Protein AF-A0A3N8GPC9-F1 (afdb_monomer)

pLDDT: mean 85.13, std 17.69, range [28.83, 98.5]

Secondary structure (DSSP, 8-state):
----------TTTSSPPHHHHHHHHHHHHHHHHHHHHHHHHHHHHHHHHHHHHHHHHHHHHHHHHHHHHHHHHHHHHHHHHHHHHHHHTTSS---HHHHHHHHHHHHHHHHHHHHHHHHHHHHHHHHHHHHHHHHHHHHHHHHHHHHHHHHHHHHHHHHHHHHHHHHHHHHHHHHHHHHHHHHHHHHT---TTSSS--

Foldseek 3Di:
DDDDPPPPQDVPDSARPPVVVVVLVVLLVVLVVVLVVLVVVLVVLVVVLVVLVVVLVVLVVVLVVLVVVLVVLVVVLVVLVVVLCVQVVDPDDDDPVVSVVSVVVSVVSVVVSVVSVVVSVVSVVVSVVSVVVSVVSVVVSVVSVVVSVVSVVVSVVSVVVVVVSVVVVVVVVVVVVVVVVVVVVVVVDPPPPPPDDD

Solvent-accessible surface area (backbone atoms only — not comparable to full-atom values): 11153 Å² total; per-residue (Å²): 135,85,82,79,80,84,75,81,70,52,94,85,72,84,53,81,46,74,67,56,60,56,49,51,54,51,51,48,51,50,44,52,54,50,42,60,51,48,54,52,48,47,52,53,43,52,52,51,38,49,55,41,50,54,54,40,52,53,45,50,50,53,44,51,55,50,51,57,52,48,49,55,49,52,53,50,49,50,55,46,49,58,51,51,48,49,55,71,72,64,81,57,96,72,59,69,71,57,55,52,52,52,52,51,51,45,51,53,52,49,53,50,50,54,53,50,51,54,51,52,52,53,45,50,54,50,42,52,53,40,52,50,53,42,51,52,40,51,54,50,46,55,55,47,53,54,50,44,49,54,46,51,52,52,44,52,52,53,50,54,48,54,48,49,61,47,51,54,52,51,51,52,52,50,52,53,51,51,51,51,51,52,52,49,55,57,67,70,54,69,84,88,78,83,83,80,91,135

Sequence (198 aa):
MRCVSCTWIDPADGRPSNGARTMQDRSSRAFRIVVGRLERLDATLRETLRARIDLLDDARLRLDEHQHAMARVRDELARQDERIERLVGGGGPVRIDELLGWQEQRSRVAAEHDSMQVTRNALHDEIARIDEEVVEARAAIVRNDARITLCKQRLAALHAQAQRDQDDMLDEETEEGVVARMLSRRRARPDALTRRQG

Nearest PDB structures (foldseek):
  8i4v-assembly1_A  TM=5.774E-01  e=6.828E-02  Saccharomyces cerevisiae S288C
  2b5u-assembly2_C  TM=7.617E-01  e=4.141E-01  Escherichia coli
  4ovu-assembly1_B  TM=5.332E-01  e=1.779E-01  Homo sapiens
  5nnv-assembly2_B  TM=4.112E-01  e=2.639E-01  Bacillus subtilis subsp. subtilis str. 168

Radius of gyration: 42.62 Å; Cα contacts (8 Å, |Δi|>4): 80; chains: 1; bounding box: 97×29×135 Å

Mean predicted aligned error: 11.59 Å

Structure (mmCIF, N/CA/C/O backbone):
data_AF-A0A3N8GPC9-F1
#
_entry.id   AF-A0A3N8GPC9-F1
#
loop_
_atom_site.group_PDB
_atom_site.id
_atom_site.type_symbol
_atom_site.label_atom_id
_atom_site.label_alt_id
_atom_site.label_comp_id
_atom_site.label_asym_id
_atom_site.label_entity_id
_atom_site.label_seq_id
_atom_site.pdbx_PDB_ins_code
_atom_site.Cartn_x
_atom_site.Cartn_y
_atom_site.Cartn_z
_atom_site.occupancy
_atom_site.B_iso_or_equiv
_atom_site.auth_seq_id
_atom_site.auth_comp_id
_atom_site.auth_asym_id
_atom_site.auth_atom_id
_atom_site.pdbx_PDB_model_num
ATOM 1 N N . MET A 1 1 ? 1.094 11.844 -36.250 1.00 33.81 1 MET A N 1
ATOM 2 C CA . MET A 1 1 ? 2.319 12.654 -36.067 1.00 33.81 1 MET A CA 1
ATOM 3 C C . MET A 1 1 ? 3.476 11.916 -36.722 1.00 33.81 1 MET A C 1
ATOM 5 O O . MET A 1 1 ? 3.761 10.796 -36.325 1.00 33.81 1 MET A O 1
ATOM 9 N N . ARG A 1 2 ? 4.042 12.475 -37.798 1.00 32.72 2 ARG A N 1
ATOM 10 C CA . ARG A 1 2 ? 5.135 11.871 -38.574 1.00 32.72 2 ARG A CA 1
ATOM 11 C C . ARG A 1 2 ? 6.468 12.304 -37.956 1.00 32.72 2 ARG A C 1
ATOM 13 O O . ARG A 1 2 ? 6.740 13.499 -37.916 1.00 32.72 2 ARG A O 1
ATOM 20 N N . CYS A 1 3 ? 7.272 11.362 -37.465 1.00 28.83 3 CYS A N 1
ATOM 21 C CA . CYS A 1 3 ? 8.660 11.641 -37.105 1.00 28.83 3 CYS A CA 1
ATOM 22 C C . CYS A 1 3 ? 9.490 11.724 -38.385 1.00 28.83 3 CYS A C 1
ATOM 24 O O . CYS A 1 3 ? 9.613 10.748 -39.120 1.00 28.83 3 CYS A O 1
ATOM 26 N N . VAL A 1 4 ? 10.037 12.910 -38.627 1.00 39.19 4 VAL A N 1
ATOM 27 C CA . VAL A 1 4 ? 11.055 13.181 -39.636 1.00 39.19 4 VAL A CA 1
ATOM 28 C C . VAL A 1 4 ? 12.323 12.437 -39.220 1.00 39.19 4 VAL A C 1
ATOM 30 O O . VAL A 1 4 ? 12.962 12.778 -38.226 1.00 39.19 4 VAL A O 1
ATOM 33 N N . SER A 1 5 ? 12.659 11.378 -39.949 1.00 41.22 5 SER A N 1
ATOM 34 C CA . SER A 1 5 ? 13.970 10.743 -39.899 1.00 41.22 5 SER A CA 1
ATOM 35 C C . SER A 1 5 ? 14.981 11.687 -40.549 1.00 41.22 5 SER A C 1
ATOM 37 O O . SER A 1 5 ? 15.123 11.709 -41.768 1.00 41.22 5 SER A O 1
ATOM 39 N N . CYS A 1 6 ? 15.666 12.498 -39.745 1.00 37.66 6 CYS A N 1
ATOM 40 C CA . CYS A 1 6 ? 16.842 13.234 -40.203 1.00 37.66 6 CYS A CA 1
ATOM 41 C C . CYS A 1 6 ? 18.025 12.262 -40.324 1.00 37.66 6 CYS A C 1
ATOM 43 O O . CYS A 1 6 ? 18.883 12.208 -39.446 1.00 37.66 6 CYS A O 1
ATOM 45 N N . THR A 1 7 ? 18.057 11.465 -41.389 1.00 44.38 7 THR A N 1
ATOM 46 C CA . THR A 1 7 ? 19.276 10.790 -41.845 1.00 44.38 7 THR A CA 1
ATOM 47 C C . THR A 1 7 ? 20.094 11.807 -42.633 1.00 44.38 7 THR A C 1
ATOM 49 O O . THR A 1 7 ? 19.787 12.094 -43.787 1.00 44.38 7 THR A O 1
ATOM 52 N N . TRP A 1 8 ? 21.094 12.408 -41.986 1.00 42.09 8 TRP A N 1
ATOM 53 C CA . TRP A 1 8 ? 22.120 13.195 -42.671 1.00 42.09 8 TRP A CA 1
ATOM 54 C C . TRP A 1 8 ? 23.048 12.225 -43.408 1.00 42.09 8 TRP A C 1
ATOM 56 O O . TRP A 1 8 ? 23.954 11.655 -42.806 1.00 42.09 8 TRP A O 1
ATOM 66 N N . ILE A 1 9 ? 22.767 12.004 -44.691 1.00 44.81 9 ILE A N 1
ATOM 67 C CA . ILE A 1 9 ? 23.654 11.303 -45.623 1.00 44.81 9 ILE A CA 1
ATOM 68 C C . ILE A 1 9 ? 24.468 12.388 -46.330 1.00 44.81 9 ILE A C 1
ATOM 70 O O . ILE A 1 9 ? 23.888 13.307 -46.909 1.00 44.81 9 ILE A O 1
ATOM 74 N N . ASP A 1 10 ? 25.795 12.314 -46.234 1.00 43.16 10 ASP A N 1
ATOM 75 C CA . ASP A 1 10 ? 26.697 13.213 -46.956 1.00 43.16 10 ASP A CA 1
ATOM 76 C C . ASP A 1 10 ? 26.621 12.863 -48.458 1.00 43.16 10 ASP A C 1
ATOM 78 O O . ASP A 1 10 ? 26.883 11.712 -48.818 1.00 43.16 10 ASP A O 1
ATOM 82 N N . PRO A 1 11 ? 26.230 13.789 -49.354 1.00 47.12 11 PRO A N 1
ATOM 83 C CA . PRO A 1 11 ? 25.910 13.463 -50.747 1.00 47.12 11 PRO A CA 1
ATOM 84 C C . PRO A 1 11 ? 27.132 13.157 -51.631 1.00 47.12 11 PRO A C 1
ATOM 86 O O . PRO A 1 11 ? 26.966 12.986 -52.837 1.00 47.12 11 PRO A O 1
ATOM 89 N N . ALA A 1 12 ? 28.344 13.100 -51.069 1.00 49.94 12 ALA A N 1
ATOM 90 C CA . ALA A 1 12 ? 29.572 12.895 -51.833 1.00 49.94 12 ALA A CA 1
ATOM 91 C C . ALA A 1 12 ? 30.035 11.427 -51.909 1.00 49.94 12 ALA A C 1
ATOM 93 O O . ALA A 1 12 ? 30.512 11.031 -52.965 1.00 49.94 12 ALA A O 1
ATOM 94 N N . ASP A 1 13 ? 29.856 10.615 -50.854 1.00 52.16 13 ASP A N 1
ATOM 95 C CA . ASP A 1 13 ? 30.605 9.346 -50.729 1.00 52.16 13 ASP A CA 1
ATOM 96 C C . ASP A 1 13 ? 29.795 8.120 -50.269 1.00 52.16 13 ASP A C 1
ATOM 98 O O . ASP A 1 13 ? 30.370 7.046 -50.122 1.00 52.16 13 ASP A O 1
ATOM 102 N N . GLY A 1 14 ? 28.490 8.229 -49.983 1.00 53.66 14 GLY A N 1
ATOM 103 C CA . GLY A 1 14 ? 27.681 7.095 -49.486 1.00 53.66 14 GLY A CA 1
ATOM 104 C C . GLY A 1 14 ? 28.063 6.580 -48.086 1.00 53.66 14 GLY A C 1
ATOM 105 O O . GLY A 1 14 ? 27.254 5.932 -47.429 1.00 53.66 14 GLY A O 1
ATOM 106 N N . ARG A 1 15 ? 29.246 6.944 -47.575 1.00 52.72 15 ARG A N 1
ATOM 107 C CA . ARG A 1 15 ? 29.727 6.589 -46.240 1.00 52.72 15 ARG A CA 1
ATOM 108 C C . ARG A 1 15 ? 29.017 7.408 -45.157 1.00 52.72 15 ARG A C 1
ATOM 110 O O . ARG A 1 15 ? 28.873 8.628 -45.294 1.00 52.72 15 ARG A O 1
ATOM 117 N N . PRO A 1 16 ? 28.634 6.792 -44.026 1.00 53.41 16 PRO A N 1
ATOM 118 C CA . PRO A 1 16 ? 28.160 7.535 -42.869 1.00 53.41 16 PRO A CA 1
ATOM 119 C C . PRO A 1 16 ? 29.276 8.457 -42.365 1.00 53.41 16 PRO A C 1
ATOM 121 O O . PRO A 1 16 ? 30.381 8.011 -42.048 1.00 53.41 16 PRO A O 1
ATOM 124 N N . SER A 1 17 ? 28.995 9.760 -42.279 1.00 56.12 17 SER A N 1
ATOM 125 C CA . SER A 1 17 ? 29.970 10.733 -41.784 1.00 56.12 17 SER A CA 1
ATOM 126 C C . SER A 1 17 ? 30.413 10.374 -40.357 1.00 56.12 17 SER A C 1
ATOM 128 O O . SER A 1 17 ? 29.621 9.897 -39.538 1.00 56.12 17 SER A O 1
ATOM 130 N N . ASN A 1 18 ? 31.673 10.654 -40.003 1.00 58.88 18 ASN A N 1
ATOM 131 C CA . ASN A 1 18 ? 32.185 10.465 -38.633 1.00 58.88 18 ASN A CA 1
ATOM 132 C C . ASN A 1 18 ? 31.299 11.150 -37.560 1.00 58.88 18 ASN A C 1
ATOM 134 O O . ASN A 1 18 ? 31.268 10.736 -36.396 1.00 58.88 18 ASN A O 1
ATOM 138 N N . GLY A 1 19 ? 30.530 12.176 -37.941 1.00 60.22 19 GLY A N 1
ATOM 139 C CA . GLY A 1 19 ? 29.533 12.824 -37.088 1.00 60.22 19 GLY A CA 1
ATOM 140 C C . GLY A 1 19 ? 28.346 11.926 -36.708 1.00 60.22 19 GLY A C 1
ATOM 141 O O . GLY A 1 19 ? 27.881 11.987 -35.570 1.00 60.22 19 GLY A O 1
ATOM 142 N N . ALA A 1 20 ? 27.882 11.054 -37.608 1.00 59.59 20 ALA A N 1
ATOM 143 C CA . ALA A 1 20 ? 26.754 10.156 -37.356 1.00 59.59 20 ALA A CA 1
ATOM 144 C C . ALA A 1 20 ? 27.109 9.061 -36.332 1.00 59.59 20 ALA A C 1
ATOM 146 O O . ALA A 1 20 ? 26.388 8.877 -35.348 1.00 59.59 20 ALA A O 1
ATOM 147 N N . ARG A 1 21 ? 28.282 8.426 -36.484 1.00 64.69 21 ARG A N 1
ATOM 148 C CA . ARG A 1 21 ? 28.792 7.408 -35.543 1.00 64.69 21 ARG A CA 1
ATOM 149 C C . ARG A 1 21 ? 29.019 7.977 -34.139 1.00 64.69 21 ARG A C 1
ATOM 151 O O . ARG A 1 21 ? 28.553 7.420 -33.146 1.00 64.69 21 ARG A O 1
ATOM 158 N N . THR A 1 22 ? 29.639 9.154 -34.042 1.00 67.12 22 THR A N 1
ATOM 159 C CA . THR A 1 22 ? 29.869 9.814 -32.743 1.00 67.12 22 THR A CA 1
ATOM 160 C C . THR A 1 22 ? 28.573 10.263 -32.057 1.00 67.12 22 THR A C 1
ATOM 162 O O . THR A 1 22 ? 28.492 10.266 -30.825 1.00 67.12 22 THR A O 1
ATOM 165 N N . MET A 1 23 ? 27.532 10.616 -32.818 1.00 67.19 23 MET A N 1
ATOM 166 C CA . MET A 1 23 ? 26.212 10.954 -32.277 1.00 67.19 23 MET A CA 1
ATOM 167 C C . MET A 1 23 ? 25.462 9.712 -31.765 1.00 67.19 23 MET A C 1
ATOM 169 O O . MET A 1 23 ? 24.851 9.759 -30.690 1.00 67.19 23 MET A O 1
ATOM 173 N N . GLN A 1 24 ? 25.552 8.588 -32.478 1.00 73.81 24 GLN A N 1
ATOM 174 C CA . GLN A 1 24 ? 24.949 7.313 -32.083 1.00 73.81 24 GLN A CA 1
ATOM 175 C C . GLN A 1 24 ? 25.558 6.767 -30.785 1.00 73.81 24 GLN A C 1
ATOM 177 O O . GLN A 1 24 ? 24.811 6.386 -29.877 1.00 73.81 24 GLN A O 1
ATOM 182 N N . ASP A 1 25 ? 26.879 6.858 -30.621 1.00 78.50 25 ASP A N 1
ATOM 183 C CA . ASP A 1 25 ? 27.570 6.488 -29.379 1.00 78.50 25 ASP A CA 1
ATOM 184 C C . ASP A 1 25 ? 27.147 7.352 -28.186 1.00 78.50 25 ASP A C 1
ATOM 186 O O . ASP A 1 25 ? 26.884 6.845 -27.087 1.00 78.50 25 ASP A O 1
ATOM 190 N N . ARG A 1 26 ? 27.007 8.668 -28.398 1.00 83.00 26 ARG A N 1
ATOM 191 C CA . ARG A 1 26 ? 26.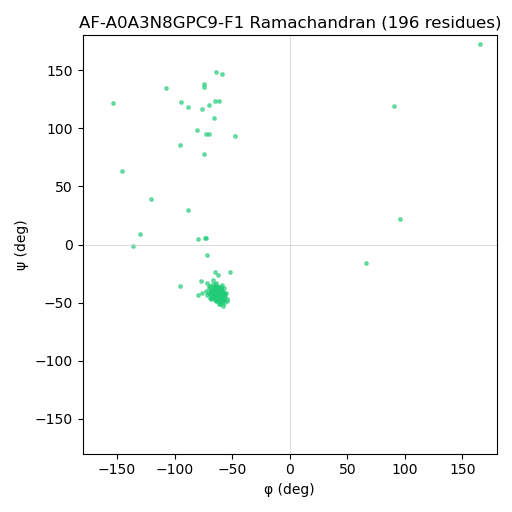521 9.598 -27.366 1.00 83.00 26 ARG A CA 1
ATOM 192 C C . ARG A 1 26 ? 25.088 9.276 -26.952 1.00 83.00 26 ARG A C 1
ATOM 194 O O . ARG A 1 26 ? 24.801 9.230 -25.755 1.00 83.00 26 ARG A O 1
ATOM 201 N N . SER A 1 27 ? 24.205 9.014 -27.915 1.00 82.38 27 SER A N 1
ATOM 202 C CA . SER A 1 27 ? 22.804 8.675 -27.638 1.00 82.38 27 SER A CA 1
ATOM 203 C C . SER A 1 27 ? 22.669 7.335 -26.902 1.00 82.38 27 SER A C 1
ATOM 205 O O . SER A 1 27 ? 21.972 7.259 -25.889 1.00 82.38 27 SER A O 1
ATOM 207 N N . SER A 1 28 ? 23.418 6.309 -27.311 1.00 86.75 28 SER A N 1
ATOM 208 C CA . SER A 1 28 ? 23.430 4.991 -26.663 1.00 86.75 28 SER A CA 1
ATOM 209 C C . SER A 1 28 ? 23.960 5.063 -25.229 1.00 86.75 28 SER A C 1
ATOM 211 O O . SER A 1 28 ? 23.408 4.434 -24.322 1.00 86.75 28 SER A O 1
ATOM 213 N N . ARG A 1 29 ? 25.001 5.871 -24.984 1.00 90.38 29 ARG A N 1
ATOM 214 C CA . ARG A 1 29 ? 25.514 6.135 -23.630 1.00 90.38 29 ARG A CA 1
ATOM 215 C C . ARG A 1 29 ? 24.484 6.866 -22.766 1.00 90.38 29 ARG A C 1
ATOM 217 O O . ARG A 1 29 ? 24.301 6.493 -21.608 1.00 90.38 29 ARG A O 1
ATOM 224 N N . ALA A 1 30 ? 23.795 7.865 -23.315 1.00 91.50 30 ALA A N 1
ATOM 225 C CA . ALA A 1 30 ? 22.747 8.590 -22.601 1.00 91.50 30 ALA A CA 1
ATOM 226 C C . ALA A 1 30 ? 21.586 7.663 -22.201 1.00 91.50 30 ALA A C 1
ATOM 228 O O . ALA A 1 30 ? 21.185 7.660 -21.036 1.00 91.50 30 ALA A O 1
ATOM 229 N N . PHE A 1 31 ? 21.104 6.812 -23.115 1.00 91.75 31 PHE A N 1
ATOM 230 C CA . PHE A 1 31 ? 20.058 5.835 -22.797 1.00 91.75 31 PHE A CA 1
ATOM 231 C C . PHE A 1 31 ? 20.503 4.826 -21.734 1.00 91.75 31 PHE A C 1
ATOM 233 O O . PHE A 1 31 ? 19.721 4.544 -20.830 1.00 91.75 31 PHE A O 1
ATOM 240 N N . ARG A 1 32 ? 21.757 4.347 -21.759 1.00 93.38 32 ARG A N 1
ATOM 241 C CA . ARG A 1 32 ? 22.297 3.481 -20.690 1.00 93.38 32 ARG A CA 1
ATOM 242 C C . ARG A 1 32 ? 22.242 4.152 -19.316 1.00 93.38 32 ARG A C 1
ATOM 244 O O . ARG A 1 32 ? 21.808 3.530 -18.350 1.00 93.38 32 ARG A O 1
ATOM 251 N N . ILE A 1 33 ? 22.632 5.425 -19.230 1.00 95.44 33 ILE A N 1
ATOM 252 C CA . ILE A 1 33 ? 22.575 6.194 -17.976 1.00 95.44 33 ILE A CA 1
ATOM 253 C C . ILE A 1 33 ? 21.127 6.341 -17.492 1.00 95.44 33 ILE A C 1
ATOM 255 O O . ILE A 1 33 ? 20.854 6.166 -16.303 1.00 95.44 33 ILE A O 1
ATOM 259 N N . VAL A 1 34 ? 20.195 6.643 -18.400 1.00 96.25 34 VAL A N 1
ATOM 260 C CA . VAL A 1 34 ? 18.769 6.777 -18.067 1.00 96.25 34 VAL A CA 1
ATOM 261 C C . VAL A 1 34 ? 18.195 5.451 -17.576 1.00 96.25 34 VAL A C 1
ATOM 263 O O . VAL A 1 34 ? 17.547 5.445 -16.533 1.00 96.25 34 VAL A O 1
ATOM 266 N N . VAL A 1 35 ? 18.473 4.336 -18.259 1.00 95.81 35 VAL A N 1
ATOM 267 C CA . VAL A 1 35 ? 18.045 2.994 -17.828 1.00 95.81 35 VAL A CA 1
ATOM 268 C C . VAL A 1 35 ? 18.570 2.693 -16.427 1.00 95.81 35 VAL A C 1
ATOM 270 O O . VAL A 1 35 ? 17.771 2.407 -15.543 1.00 95.81 35 VAL A O 1
ATOM 273 N N . GLY A 1 36 ? 19.867 2.888 -16.171 1.00 95.81 36 GLY A N 1
ATOM 274 C CA . GLY A 1 36 ? 20.437 2.649 -14.841 1.00 95.81 36 GLY A CA 1
ATOM 275 C C . GLY A 1 36 ? 19.895 3.585 -13.748 1.00 95.81 36 GLY A C 1
ATOM 276 O O . GLY A 1 36 ? 19.936 3.261 -12.561 1.00 95.81 36 GLY A O 1
ATOM 277 N N . ARG A 1 37 ? 19.380 4.770 -14.099 1.00 97.06 37 ARG A N 1
ATOM 278 C CA . ARG A 1 37 ? 18.649 5.630 -13.151 1.00 97.06 37 ARG A CA 1
ATOM 279 C C . ARG A 1 37 ? 17.233 5.111 -12.898 1.00 97.06 37 ARG A C 1
ATOM 281 O O . ARG A 1 37 ? 16.790 5.146 -11.755 1.00 97.06 37 ARG A O 1
ATOM 288 N N . LEU A 1 38 ? 16.536 4.662 -13.939 1.00 97.00 38 LEU A N 1
ATOM 289 C CA . LEU A 1 38 ? 15.186 4.116 -13.823 1.00 97.00 38 LEU A CA 1
ATOM 290 C C . LEU A 1 38 ? 15.168 2.809 -13.029 1.00 97.00 38 LEU A C 1
ATOM 292 O O . LEU A 1 38 ? 14.311 2.668 -12.173 1.00 97.00 38 LEU A O 1
ATOM 296 N N . GLU A 1 39 ? 16.144 1.923 -13.231 1.00 96.81 39 GLU A N 1
ATOM 297 C CA . GLU A 1 39 ? 16.274 0.663 -12.484 1.00 96.81 39 GLU A CA 1
ATOM 298 C C . GLU A 1 39 ? 16.540 0.902 -10.990 1.00 96.81 39 GLU A C 1
ATOM 300 O O . GLU A 1 39 ? 15.950 0.244 -10.138 1.00 96.81 39 GLU A O 1
ATOM 305 N N . ARG A 1 40 ? 17.363 1.903 -10.644 1.00 97.25 40 ARG A N 1
ATOM 306 C CA . ARG A 1 40 ? 17.532 2.321 -9.241 1.00 97.25 40 ARG A CA 1
ATOM 307 C C . ARG A 1 40 ? 16.239 2.871 -8.648 1.00 97.25 40 ARG A C 1
ATOM 309 O O . ARG A 1 40 ? 15.910 2.559 -7.511 1.00 97.25 40 ARG A O 1
ATOM 316 N N . LEU A 1 41 ? 15.512 3.678 -9.419 1.00 97.50 41 LEU A N 1
ATOM 317 C CA . LEU A 1 41 ? 14.214 4.192 -8.996 1.00 97.50 41 LEU A CA 1
ATOM 318 C C . LEU A 1 41 ? 13.189 3.060 -8.821 1.00 97.50 41 LEU A C 1
ATOM 320 O O . LEU A 1 41 ? 12.436 3.101 -7.859 1.00 97.50 41 LEU A O 1
ATOM 324 N N . ASP A 1 42 ? 13.167 2.057 -9.701 1.00 97.19 42 ASP A N 1
ATOM 325 C CA . ASP A 1 42 ? 12.307 0.873 -9.565 1.00 97.19 42 ASP A CA 1
ATOM 326 C C . ASP A 1 42 ? 12.603 0.109 -8.267 1.00 97.19 42 ASP A C 1
ATOM 328 O O . ASP A 1 42 ? 11.678 -0.194 -7.515 1.00 97.19 42 ASP A O 1
ATOM 332 N N . ALA A 1 43 ? 13.882 -0.102 -7.934 1.00 97.19 43 ALA A N 1
ATOM 333 C CA . ALA A 1 43 ? 14.265 -0.715 -6.664 1.00 97.19 43 ALA A CA 1
ATOM 334 C C . ALA A 1 43 ? 13.708 0.067 -5.459 1.00 97.19 43 ALA A C 1
ATOM 336 O O . ALA A 1 43 ? 13.058 -0.523 -4.596 1.00 97.19 43 ALA A O 1
ATOM 337 N N . THR A 1 44 ? 13.873 1.395 -5.443 1.00 97.88 44 THR A N 1
ATOM 338 C CA . THR A 1 44 ? 13.323 2.259 -4.384 1.00 97.88 44 THR A CA 1
ATOM 339 C C . THR A 1 44 ? 11.792 2.236 -4.343 1.00 97.88 44 THR A C 1
ATOM 341 O O . THR A 1 44 ? 11.205 2.207 -3.262 1.00 97.88 44 THR A O 1
ATOM 344 N N . LEU A 1 45 ? 11.114 2.230 -5.495 1.00 97.31 45 LEU A N 1
ATOM 345 C CA . LEU A 1 45 ? 9.650 2.160 -5.558 1.00 97.31 45 LEU A CA 1
ATOM 346 C C . LEU A 1 45 ? 9.126 0.830 -5.010 1.00 97.31 45 LEU A C 1
ATOM 348 O O . LEU A 1 45 ? 8.140 0.818 -4.276 1.00 97.31 45 LEU A O 1
ATOM 352 N N . ARG A 1 46 ? 9.788 -0.285 -5.331 1.00 98.12 46 ARG A N 1
ATOM 353 C CA . ARG A 1 46 ? 9.419 -1.617 -4.833 1.00 98.12 46 ARG A CA 1
ATOM 354 C C . ARG A 1 46 ? 9.699 -1.774 -3.344 1.00 98.12 46 ARG A C 1
ATOM 356 O O . ARG A 1 46 ? 8.898 -2.393 -2.653 1.00 98.12 46 ARG A O 1
ATOM 363 N N . GLU A 1 47 ? 10.794 -1.208 -2.849 1.00 98.06 47 GLU A N 1
ATOM 364 C CA . GLU A 1 47 ? 11.074 -1.124 -1.412 1.00 98.06 47 GLU A CA 1
ATOM 365 C C . GLU A 1 47 ? 9.994 -0.312 -0.689 1.00 98.06 47 GLU A C 1
ATOM 367 O O . GLU A 1 47 ? 9.410 -0.790 0.279 1.00 98.06 47 GLU A O 1
ATOM 372 N N . THR A 1 48 ? 9.646 0.859 -1.228 1.00 97.06 48 THR A N 1
ATOM 373 C CA . THR A 1 48 ? 8.567 1.697 -0.687 1.00 97.06 48 THR A CA 1
ATOM 374 C C . THR A 1 48 ? 7.234 0.949 -0.687 1.00 97.06 48 THR A C 1
ATOM 376 O O . THR A 1 48 ? 6.521 0.977 0.309 1.00 97.06 48 THR A O 1
ATOM 379 N N . LEU A 1 49 ? 6.898 0.243 -1.772 1.00 98.25 49 LEU A N 1
ATOM 380 C CA . LEU A 1 49 ? 5.675 -0.556 -1.855 1.00 98.25 49 LEU A CA 1
ATOM 381 C C . LEU A 1 49 ? 5.635 -1.652 -0.784 1.00 98.25 49 LEU A C 1
ATOM 383 O O . LEU A 1 49 ? 4.591 -1.839 -0.171 1.00 98.25 49 LEU A O 1
ATOM 387 N N . ARG A 1 50 ? 6.747 -2.362 -0.551 1.00 98.38 50 ARG A N 1
ATOM 388 C CA . ARG A 1 50 ? 6.827 -3.379 0.511 1.00 98.38 50 ARG A CA 1
ATOM 389 C C . ARG A 1 50 ? 6.574 -2.759 1.878 1.00 98.38 50 ARG A C 1
ATOM 391 O O . ARG A 1 50 ? 5.662 -3.200 2.556 1.00 98.38 50 ARG A O 1
ATOM 398 N N . ALA A 1 51 ? 7.266 -1.667 2.201 1.00 97.69 51 ALA A N 1
ATOM 399 C CA . ALA A 1 51 ? 7.060 -0.964 3.464 1.00 97.69 51 ALA A CA 1
ATOM 400 C C . ALA A 1 51 ? 5.602 -0.503 3.655 1.00 97.69 51 ALA A C 1
ATOM 402 O O . ALA A 1 51 ? 5.076 -0.566 4.760 1.00 97.69 51 ALA A O 1
ATOM 403 N N . ARG A 1 52 ? 4.919 -0.062 2.588 1.00 97.69 52 ARG A N 1
ATOM 404 C CA . ARG A 1 52 ? 3.494 0.310 2.657 1.00 97.69 52 ARG A CA 1
ATOM 405 C C . ARG A 1 52 ? 2.571 -0.892 2.850 1.00 97.69 52 ARG A C 1
ATOM 407 O O . ARG A 1 52 ? 1.578 -0.759 3.552 1.00 97.69 52 ARG A O 1
ATOM 414 N N . ILE A 1 53 ? 2.890 -2.039 2.252 1.0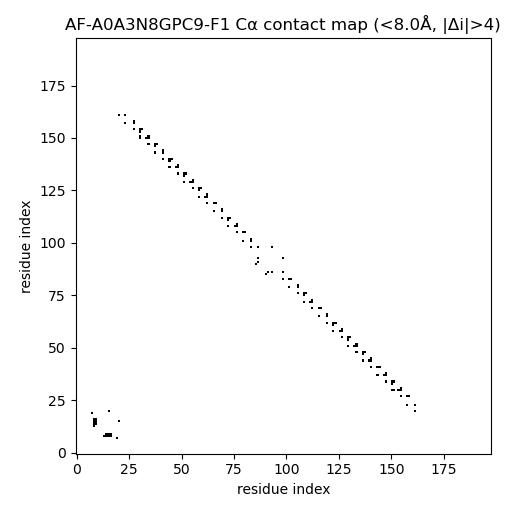0 98.25 53 ILE A N 1
ATOM 415 C CA . ILE A 1 53 ? 2.151 -3.291 2.477 1.00 98.25 53 ILE A CA 1
ATOM 416 C C . ILE A 1 53 ? 2.332 -3.759 3.924 1.00 98.25 53 ILE A C 1
ATOM 418 O O . ILE A 1 53 ? 1.341 -4.075 4.568 1.00 98.25 53 ILE A O 1
ATOM 422 N N . ASP A 1 54 ? 3.552 -3.714 4.456 1.00 98.25 54 ASP A N 1
ATOM 423 C CA . ASP A 1 54 ? 3.815 -4.091 5.849 1.00 98.25 54 ASP A CA 1
ATOM 424 C C . ASP A 1 54 ? 3.021 -3.187 6.815 1.00 98.25 54 ASP A C 1
ATOM 426 O O . ASP A 1 54 ? 2.317 -3.673 7.695 1.00 98.25 54 ASP A O 1
ATOM 430 N N . LEU A 1 55 ? 3.025 -1.866 6.582 1.00 97.88 55 LEU A N 1
ATOM 431 C CA . LEU A 1 55 ? 2.223 -0.911 7.363 1.00 97.88 55 LEU A CA 1
ATOM 432 C C . LEU A 1 55 ? 0.712 -1.167 7.268 1.00 97.88 55 LEU A C 1
ATOM 434 O O . LEU A 1 55 ? -0.016 -0.956 8.240 1.00 97.88 55 LEU A O 1
ATOM 438 N N . LEU A 1 56 ? 0.230 -1.580 6.095 1.00 98.06 56 LEU A N 1
ATOM 439 C CA . LEU A 1 56 ? -1.170 -1.922 5.872 1.00 98.06 56 LEU A CA 1
ATOM 440 C C . LEU A 1 56 ? -1.566 -3.172 6.660 1.00 98.06 56 LEU A C 1
ATOM 442 O O . LEU A 1 56 ? -2.630 -3.193 7.281 1.00 98.06 56 LEU A O 1
ATOM 446 N N . ASP A 1 57 ? -0.718 -4.196 6.644 1.00 98.25 57 ASP A N 1
ATOM 447 C CA . ASP A 1 57 ? -0.946 -5.438 7.376 1.00 98.25 57 ASP A CA 1
ATOM 448 C C . ASP A 1 57 ? -0.904 -5.192 8.894 1.00 98.25 57 ASP A C 1
ATOM 450 O O . ASP A 1 57 ? -1.809 -5.632 9.606 1.00 98.25 57 ASP A O 1
ATOM 454 N N . ASP A 1 58 ? 0.033 -4.371 9.379 1.00 98.31 58 ASP A N 1
ATOM 455 C CA . ASP A 1 58 ? 0.084 -3.927 10.778 1.00 98.31 58 ASP A CA 1
ATOM 456 C C . ASP A 1 58 ? -1.171 -3.133 11.185 1.00 98.31 58 ASP A C 1
ATOM 458 O O . ASP A 1 58 ? -1.710 -3.303 12.282 1.00 98.31 58 ASP A O 1
ATOM 462 N N . ALA A 1 59 ? -1.669 -2.241 10.322 1.00 97.69 59 ALA A N 1
ATOM 463 C CA . ALA A 1 59 ? -2.899 -1.488 10.582 1.00 97.69 59 ALA A CA 1
ATOM 464 C C . ALA A 1 59 ? -4.135 -2.401 10.627 1.00 97.69 59 ALA A C 1
ATOM 466 O O . ALA A 1 59 ? -5.005 -2.222 11.483 1.00 97.69 59 ALA A O 1
ATOM 467 N N . ARG A 1 60 ? -4.198 -3.410 9.752 1.00 98.06 60 ARG A N 1
ATOM 468 C CA . ARG A 1 60 ? -5.267 -4.420 9.747 1.00 98.06 60 ARG A CA 1
ATOM 469 C C . ARG A 1 60 ? -5.233 -5.291 10.996 1.00 98.06 60 ARG A C 1
ATOM 471 O O . ARG A 1 60 ? -6.293 -5.537 11.565 1.00 98.06 60 ARG A O 1
ATOM 478 N N . LEU A 1 61 ? -4.046 -5.690 11.453 1.00 98.38 61 LEU A N 1
ATOM 479 C CA . LEU A 1 61 ? -3.887 -6.426 12.707 1.00 98.38 61 LEU A CA 1
ATOM 480 C C . LEU A 1 61 ? -4.384 -5.597 13.900 1.00 98.38 61 LEU A C 1
ATOM 482 O O . LEU A 1 61 ? -5.201 -6.079 14.679 1.00 98.38 61 LEU A O 1
ATOM 486 N N . ARG A 1 62 ? -3.982 -4.320 13.990 1.00 98.00 62 ARG A N 1
ATOM 487 C CA . ARG A 1 62 ? -4.476 -3.396 15.029 1.00 98.00 62 ARG A CA 1
ATOM 488 C C . ARG A 1 62 ? -5.998 -3.247 14.999 1.00 98.00 62 ARG A C 1
ATOM 490 O O . ARG A 1 62 ? -6.629 -3.198 16.053 1.00 98.00 62 ARG A O 1
ATOM 497 N N . LEU A 1 63 ? -6.600 -3.165 13.809 1.00 98.25 63 LEU A N 1
ATOM 498 C CA . LEU A 1 63 ? -8.055 -3.104 13.666 1.00 98.25 63 LEU A CA 1
ATOM 499 C C . LEU A 1 63 ? -8.727 -4.385 14.171 1.00 98.25 63 LEU A C 1
ATOM 501 O O . LEU A 1 63 ? -9.724 -4.289 14.885 1.00 98.25 63 LEU A O 1
ATOM 505 N N . ASP A 1 64 ? -8.193 -5.553 13.825 1.00 98.12 64 ASP A N 1
ATOM 506 C CA . ASP A 1 64 ? -8.732 -6.842 14.261 1.00 98.12 64 ASP A CA 1
ATOM 507 C C . ASP A 1 64 ? -8.648 -7.000 15.788 1.00 98.12 64 ASP A C 1
ATOM 509 O O . ASP A 1 64 ? -9.653 -7.277 16.447 1.00 98.12 64 ASP A O 1
ATOM 513 N N . GLU A 1 65 ? -7.491 -6.714 16.387 1.00 98.00 65 GLU A N 1
ATOM 514 C CA . GLU A 1 65 ? -7.306 -6.715 17.844 1.00 98.00 65 GLU A CA 1
ATOM 515 C C . GLU A 1 65 ? -8.284 -5.760 18.545 1.00 98.00 65 GLU A C 1
ATOM 517 O O . GLU A 1 65 ? -8.908 -6.111 19.554 1.00 98.00 65 GLU A O 1
ATOM 522 N N . HIS A 1 66 ? -8.468 -4.561 17.985 1.00 97.88 66 HIS A N 1
ATOM 523 C CA . HIS A 1 66 ? -9.399 -3.570 18.517 1.00 97.88 66 HIS A CA 1
ATOM 524 C C . HIS A 1 66 ? -10.855 -4.034 18.409 1.00 97.88 66 HIS A C 1
ATOM 526 O O . HIS A 1 66 ? -11.627 -3.857 19.351 1.00 97.88 66 HIS A O 1
ATOM 532 N N . GLN A 1 67 ? -11.240 -4.686 17.310 1.00 97.44 67 GLN A N 1
ATOM 533 C CA . GLN A 1 67 ? -12.575 -5.270 17.144 1.00 97.44 67 GLN A CA 1
ATOM 534 C C . GLN A 1 67 ? -12.841 -6.391 18.157 1.00 97.44 67 GLN A C 1
ATOM 536 O O . GLN A 1 67 ? -13.917 -6.423 18.761 1.00 97.44 67 GLN A O 1
ATOM 541 N N . HIS A 1 68 ? -11.860 -7.258 18.417 1.00 97.31 68 HIS A N 1
ATOM 542 C CA . HIS A 1 68 ? -11.955 -8.277 19.466 1.00 97.31 68 HIS A CA 1
ATOM 543 C C . HIS A 1 68 ? -12.093 -7.649 20.860 1.00 97.31 68 HIS A C 1
ATOM 545 O O . HIS A 1 68 ? -12.887 -8.111 21.684 1.00 97.31 68 HIS A O 1
ATOM 551 N N . ALA A 1 69 ? -11.358 -6.570 21.140 1.00 96.81 69 ALA A N 1
ATOM 552 C CA . ALA A 1 69 ? -11.505 -5.832 22.388 1.00 96.81 69 ALA A CA 1
ATOM 553 C C . ALA A 1 69 ? -12.903 -5.198 22.515 1.00 96.81 69 ALA A C 1
ATOM 555 O O . ALA A 1 69 ? -13.539 -5.354 23.559 1.00 96.81 69 ALA A O 1
ATOM 556 N N . MET A 1 70 ? -13.412 -4.570 21.450 1.00 97.06 70 MET A N 1
ATOM 557 C CA . MET A 1 70 ? -14.761 -3.993 21.411 1.0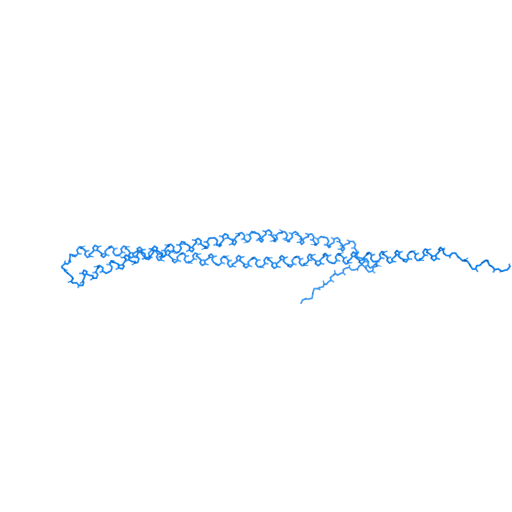0 97.06 70 MET A CA 1
ATOM 558 C C . MET A 1 70 ? -15.851 -5.041 21.643 1.00 97.06 70 MET A C 1
ATOM 560 O O . MET A 1 70 ? -16.822 -4.759 22.344 1.00 97.06 70 MET A O 1
ATOM 564 N N . ALA A 1 71 ? -15.697 -6.252 21.098 1.00 96.88 71 ALA A N 1
ATOM 565 C CA . ALA A 1 71 ? -16.645 -7.342 21.317 1.00 96.88 71 ALA A CA 1
ATOM 566 C C . ALA A 1 71 ? -16.785 -7.679 22.811 1.00 96.88 71 ALA A C 1
ATOM 568 O O . ALA A 1 71 ? -17.901 -7.797 23.307 1.00 96.88 71 ALA A O 1
ATOM 569 N N . ARG A 1 72 ? -15.676 -7.708 23.564 1.00 96.75 72 ARG A N 1
ATOM 570 C CA . ARG A 1 72 ? -15.709 -7.951 25.020 1.00 96.75 72 ARG A CA 1
ATOM 571 C C . ARG A 1 72 ? -16.456 -6.860 25.789 1.00 96.75 72 ARG A C 1
ATOM 573 O O . ARG A 1 72 ? -17.197 -7.178 26.717 1.00 96.75 72 ARG A O 1
ATOM 580 N N . VAL A 1 73 ? -16.269 -5.595 25.408 1.00 96.88 73 VAL A N 1
ATOM 581 C CA . VAL A 1 73 ? -16.979 -4.454 26.015 1.00 96.88 73 VAL A CA 1
ATOM 582 C C . VAL A 1 73 ? -18.470 -4.510 25.681 1.00 96.88 73 VAL A C 1
ATOM 584 O O . VAL A 1 73 ? -19.313 -4.287 26.548 1.00 96.88 73 VAL A O 1
ATOM 587 N N . ARG A 1 74 ? -18.814 -4.883 24.446 1.00 96.44 74 ARG A N 1
ATOM 588 C CA . ARG A 1 74 ? -20.204 -5.086 24.026 1.00 96.44 74 ARG A CA 1
ATOM 589 C C . ARG A 1 74 ? -20.878 -6.230 24.789 1.00 96.44 74 ARG A C 1
ATOM 591 O O . ARG A 1 74 ? -22.022 -6.076 25.208 1.00 96.44 74 ARG A O 1
ATOM 598 N N . ASP A 1 75 ? -20.178 -7.339 25.006 1.00 96.88 75 ASP A N 1
ATOM 599 C CA . ASP A 1 75 ? -20.687 -8.452 25.811 1.00 96.88 75 ASP A CA 1
ATOM 600 C C . ASP A 1 75 ? -20.884 -8.042 27.276 1.00 96.88 75 ASP A C 1
ATOM 602 O O . ASP A 1 75 ? -21.834 -8.479 27.923 1.00 96.88 75 ASP A O 1
ATOM 606 N N . GLU A 1 76 ? -20.003 -7.193 27.815 1.00 95.44 76 GLU A N 1
ATOM 607 C CA . GLU A 1 76 ? -20.182 -6.627 29.153 1.00 95.44 76 GLU A CA 1
ATOM 608 C C . GLU A 1 76 ? -21.428 -5.743 29.221 1.00 95.44 76 GLU A C 1
ATOM 610 O O . GLU A 1 76 ? -22.240 -5.940 30.121 1.00 95.44 76 GLU A O 1
ATOM 615 N N . LEU A 1 77 ? -21.641 -4.851 28.247 1.00 95.44 77 LEU A N 1
ATOM 616 C CA . LEU A 1 77 ? -22.869 -4.054 28.155 1.00 95.44 77 LEU A CA 1
ATOM 617 C C . LEU A 1 77 ? -24.124 -4.925 28.140 1.00 95.44 77 LEU A C 1
ATOM 619 O O . LEU A 1 77 ? -25.037 -4.668 28.920 1.00 95.44 77 LEU A O 1
ATOM 623 N N . ALA A 1 78 ? -24.138 -5.982 27.326 1.00 95.00 78 ALA A N 1
ATOM 624 C CA . ALA A 1 78 ? -25.262 -6.913 27.265 1.00 95.00 78 ALA A CA 1
ATOM 625 C C . ALA A 1 78 ? -25.526 -7.582 28.626 1.00 95.00 78 ALA A C 1
ATOM 627 O O . ALA A 1 78 ? -26.667 -7.631 29.082 1.00 95.00 78 ALA A O 1
ATOM 628 N N . ARG A 1 79 ? -24.473 -8.017 29.336 1.00 92.62 79 ARG A N 1
ATOM 629 C CA . ARG A 1 79 ? -24.607 -8.563 30.700 1.00 92.62 79 ARG A CA 1
ATOM 630 C C . ARG A 1 79 ? -25.174 -7.541 31.687 1.00 92.62 79 ARG A C 1
ATOM 632 O O . ARG A 1 79 ? -25.930 -7.925 32.584 1.00 92.62 79 ARG A O 1
ATOM 639 N N . GLN A 1 80 ? -24.804 -6.265 31.566 1.00 91.25 80 GLN A N 1
ATOM 640 C CA . GLN A 1 80 ? -25.334 -5.206 32.432 1.00 91.25 80 GLN A CA 1
ATOM 641 C C . GLN A 1 80 ? -26.798 -4.905 32.119 1.00 91.25 80 GLN A C 1
ATOM 643 O O . GLN A 1 80 ? -27.595 -4.791 33.050 1.00 91.25 80 GLN A O 1
ATOM 648 N N . ASP A 1 81 ? -27.157 -4.854 30.836 1.00 92.62 81 ASP A N 1
ATOM 649 C CA . ASP A 1 81 ? -28.533 -4.686 30.364 1.00 92.62 81 ASP A CA 1
ATOM 650 C C . ASP A 1 81 ? -29.434 -5.806 30.900 1.00 92.62 81 ASP A C 1
ATOM 652 O O . ASP A 1 81 ? -30.394 -5.528 31.618 1.00 92.62 81 ASP A O 1
ATOM 656 N N . GLU A 1 82 ? -29.057 -7.072 30.702 1.00 90.62 82 GLU A N 1
ATOM 657 C CA . GLU A 1 82 ? -29.796 -8.233 31.224 1.00 90.62 82 GLU A CA 1
ATOM 658 C C . GLU A 1 82 ? -29.936 -8.215 32.753 1.00 90.62 82 GLU A C 1
ATOM 660 O O . GLU A 1 82 ? -30.914 -8.706 33.329 1.00 90.62 82 GLU A O 1
ATOM 665 N N . ARG A 1 83 ? -28.920 -7.708 33.459 1.00 87.75 83 ARG A N 1
ATOM 666 C CA . ARG A 1 83 ? -28.947 -7.610 34.920 1.00 87.75 83 ARG A CA 1
ATOM 667 C C . ARG A 1 83 ? -29.904 -6.517 35.387 1.00 87.75 83 ARG A C 1
ATOM 669 O O . ARG A 1 83 ? -30.662 -6.759 36.326 1.00 87.75 83 ARG A O 1
ATOM 676 N N . ILE A 1 84 ? -29.883 -5.351 34.745 1.00 89.00 84 ILE A N 1
ATOM 677 C CA . ILE A 1 84 ? -30.802 -4.244 35.033 1.00 89.00 84 ILE A CA 1
ATOM 678 C C . ILE A 1 84 ? -32.240 -4.660 34.707 1.00 89.00 84 ILE A C 1
ATOM 680 O O . ILE A 1 84 ? -33.130 -4.461 35.533 1.00 89.00 84 ILE A O 1
ATOM 684 N N . GLU A 1 85 ? -32.468 -5.315 33.568 1.00 88.94 85 GLU A N 1
ATOM 685 C CA . GLU A 1 85 ? -33.784 -5.832 33.181 1.00 88.94 85 GLU A CA 1
ATOM 686 C C . GLU A 1 85 ? -34.341 -6.825 34.207 1.00 88.94 85 GLU A C 1
ATOM 688 O O . GLU A 1 85 ? -35.503 -6.712 34.593 1.00 88.94 85 GLU A O 1
ATOM 693 N N . ARG A 1 86 ? -33.520 -7.746 34.734 1.00 85.31 86 ARG A N 1
ATOM 694 C CA . ARG A 1 86 ? -33.946 -8.669 35.805 1.00 85.31 86 ARG A CA 1
ATOM 695 C C . ARG A 1 86 ? -34.335 -7.961 37.102 1.00 85.31 86 ARG A C 1
ATOM 697 O O . ARG A 1 86 ? -35.259 -8.413 37.777 1.00 85.31 86 ARG A O 1
ATOM 704 N N . LEU A 1 87 ? -33.642 -6.879 37.461 1.00 83.12 87 LEU A N 1
ATOM 705 C CA . LEU A 1 87 ? -33.956 -6.081 38.652 1.00 83.12 87 LEU A CA 1
ATOM 706 C C . LEU A 1 87 ? -35.281 -5.326 38.484 1.00 83.12 87 LEU A C 1
ATOM 708 O O . LEU A 1 87 ? -36.098 -5.301 39.401 1.00 83.12 87 LEU A O 1
ATOM 712 N N . VAL A 1 88 ? -35.513 -4.748 37.305 1.00 84.12 88 VAL A N 1
ATOM 713 C CA . VAL A 1 88 ? -36.732 -3.982 36.999 1.00 84.12 88 VAL A CA 1
ATOM 714 C C . VAL A 1 88 ? -37.935 -4.900 36.734 1.00 84.12 88 VAL A C 1
ATOM 716 O O . VAL A 1 88 ? -39.061 -4.557 37.085 1.00 84.12 88 VAL A O 1
ATOM 719 N N . GLY A 1 89 ? -37.708 -6.092 36.178 1.00 83.44 89 GLY A N 1
ATOM 720 C CA . GLY A 1 89 ? -38.730 -7.068 35.786 1.00 83.44 89 GLY A CA 1
ATOM 721 C C . GLY A 1 89 ? -39.439 -7.812 36.928 1.00 83.44 89 GLY A C 1
ATOM 722 O O . GLY A 1 89 ? -40.244 -8.697 36.651 1.00 83.44 89 GLY A O 1
ATOM 723 N N . GLY A 1 90 ? -39.183 -7.468 38.197 1.00 68.81 90 GLY A N 1
ATOM 724 C CA . GLY A 1 90 ? -40.036 -7.885 39.321 1.00 68.81 90 GLY A CA 1
ATOM 725 C C . GLY A 1 90 ? -39.612 -9.141 40.094 1.00 68.81 90 GLY A C 1
ATOM 726 O O . GLY A 1 90 ? -40.444 -9.739 40.771 1.00 68.81 90 GLY A O 1
ATOM 727 N N . GLY A 1 91 ? -38.337 -9.540 40.048 1.00 70.50 91 GLY A N 1
ATOM 728 C CA . GLY A 1 91 ? -37.827 -10.709 40.790 1.00 70.50 91 GLY A CA 1
ATOM 729 C C . GLY A 1 91 ? -37.700 -10.541 42.316 1.00 70.50 91 GLY A C 1
ATOM 730 O O . GLY A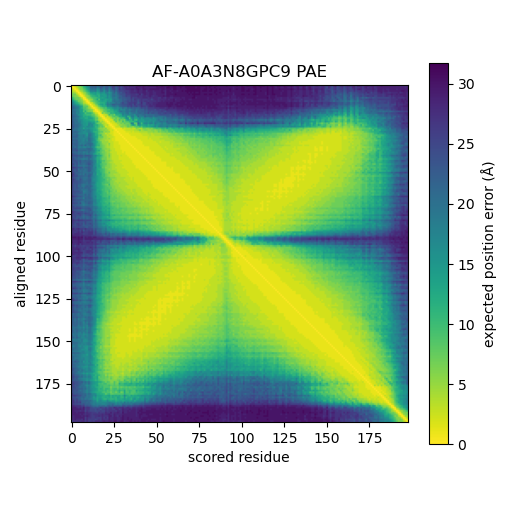 1 91 ? -37.432 -11.518 43.012 1.00 70.50 91 GLY A O 1
ATOM 731 N N . GLY A 1 92 ? -37.877 -9.330 42.853 1.00 67.62 92 GLY A N 1
ATOM 732 C CA . GLY A 1 92 ? -37.788 -9.032 44.286 1.00 67.62 92 GLY A CA 1
ATOM 733 C C . GLY A 1 92 ? -37.670 -7.528 44.570 1.00 67.62 92 GLY A C 1
ATOM 734 O O . GLY A 1 92 ? -37.534 -6.743 43.632 1.00 67.62 92 GLY A O 1
ATOM 735 N N . PRO A 1 93 ? -37.738 -7.094 45.842 1.00 72.06 93 PRO A N 1
ATOM 736 C CA . PRO A 1 93 ? -37.520 -5.696 46.207 1.00 72.06 93 PRO A CA 1
ATOM 737 C C . PRO A 1 93 ? -36.070 -5.282 45.910 1.00 72.06 93 PRO A C 1
ATOM 739 O O . PRO A 1 93 ? -35.132 -5.887 46.424 1.00 72.06 93 PRO A O 1
ATOM 742 N N . VAL A 1 94 ? -35.893 -4.238 45.096 1.00 77.62 94 VAL A N 1
ATOM 743 C CA . VAL A 1 94 ? -34.583 -3.675 44.722 1.00 77.62 94 VAL A CA 1
ATOM 744 C C . VAL A 1 94 ? -34.392 -2.333 45.417 1.00 77.62 94 VAL A C 1
ATOM 746 O O . VAL A 1 94 ? -35.297 -1.495 45.426 1.00 77.62 94 VAL A O 1
ATOM 749 N N . ARG A 1 95 ? -33.211 -2.104 45.998 1.00 85.12 95 ARG A N 1
ATOM 750 C CA . ARG A 1 95 ? -32.867 -0.798 46.569 1.00 85.12 95 ARG A CA 1
ATOM 751 C C . ARG A 1 95 ? -32.555 0.196 45.452 1.00 85.12 95 ARG A C 1
ATOM 753 O O . ARG A 1 95 ? -31.795 -0.116 44.541 1.00 85.12 95 ARG A O 1
ATOM 760 N N . ILE A 1 96 ? -33.083 1.416 45.565 1.00 85.38 96 ILE A N 1
ATOM 761 C CA . ILE A 1 96 ? -32.843 2.495 44.590 1.00 85.38 96 ILE A CA 1
ATOM 762 C C . ILE A 1 96 ? -31.336 2.749 44.408 1.00 85.38 96 ILE A C 1
ATOM 764 O O . ILE A 1 96 ? -30.877 2.866 43.276 1.00 85.38 96 ILE A O 1
ATOM 768 N N . ASP A 1 97 ? -30.562 2.741 45.498 1.00 88.44 97 ASP A N 1
ATOM 769 C CA . ASP A 1 97 ? -29.103 2.933 45.463 1.00 88.44 97 ASP A CA 1
ATOM 770 C C . ASP A 1 97 ? -28.386 1.884 44.595 1.00 88.44 97 ASP A C 1
ATOM 772 O O . ASP A 1 97 ? -27.448 2.203 43.867 1.00 88.44 97 ASP A O 1
ATOM 776 N N . GLU A 1 98 ? -28.839 0.628 44.647 1.00 85.50 98 GLU A N 1
ATOM 777 C CA . GLU A 1 98 ? -28.255 -0.461 43.860 1.00 85.50 98 GLU A CA 1
ATOM 778 C C . GLU A 1 98 ? -28.549 -0.260 42.376 1.00 85.50 98 GLU A C 1
ATOM 780 O O . GLU A 1 98 ? -27.636 -0.343 41.557 1.00 85.50 98 GLU A O 1
ATOM 785 N N . LEU A 1 99 ? -29.799 0.062 42.023 1.00 87.12 99 LEU A N 1
ATOM 786 C CA . LEU A 1 99 ? -30.184 0.342 40.639 1.00 87.12 99 LEU A CA 1
ATOM 787 C C . LEU A 1 99 ? -29.386 1.517 40.054 1.00 87.12 99 LEU A C 1
ATOM 789 O O . LEU A 1 99 ? -28.891 1.413 38.932 1.00 87.12 99 LEU A O 1
ATOM 793 N N . LEU A 1 100 ? -29.227 2.604 40.815 1.00 90.12 100 LEU A N 1
ATOM 794 C CA . LEU A 1 100 ? -28.438 3.765 40.396 1.00 90.12 100 LEU A CA 1
ATOM 795 C C . LEU A 1 100 ? -26.961 3.405 40.184 1.00 90.12 100 LEU A C 1
ATOM 797 O O . LEU A 1 100 ? -26.381 3.811 39.179 1.00 90.12 100 LEU A O 1
ATOM 801 N N . GLY A 1 101 ? -26.375 2.587 41.066 1.00 92.06 101 GLY A N 1
ATOM 802 C CA . GLY A 1 101 ? -25.005 2.093 40.899 1.00 92.06 101 GLY A CA 1
ATOM 803 C C . GLY A 1 101 ? -24.813 1.277 39.615 1.00 92.06 101 GLY A C 1
ATOM 804 O O . GLY A 1 101 ? -23.833 1.477 38.895 1.00 92.06 101 GLY A O 1
ATOM 805 N N . TRP A 1 102 ? -25.771 0.410 39.270 1.00 88.81 102 TRP A N 1
ATOM 806 C CA . TRP A 1 102 ? -25.731 -0.357 38.016 1.00 88.81 102 TRP A CA 1
ATOM 807 C C . TRP A 1 102 ? -25.909 0.525 36.779 1.00 88.81 102 TRP A C 1
ATOM 809 O O . TRP A 1 102 ? -25.214 0.330 35.784 1.00 88.81 102 TRP A O 1
ATOM 819 N N . GLN A 1 103 ? -26.802 1.516 36.830 1.00 91.75 103 GLN A N 1
ATOM 820 C CA . GLN A 1 103 ? -26.974 2.475 35.735 1.00 91.75 103 GLN A CA 1
ATOM 821 C C . GLN A 1 103 ? -25.714 3.314 35.504 1.00 91.75 103 GLN A C 1
ATOM 823 O O . GLN A 1 103 ? -25.338 3.552 34.354 1.00 91.75 103 GLN A O 1
ATOM 828 N N . GLU A 1 104 ? -25.034 3.726 36.574 1.00 94.12 104 GLU A N 1
ATOM 829 C CA . GLU A 1 104 ? -23.758 4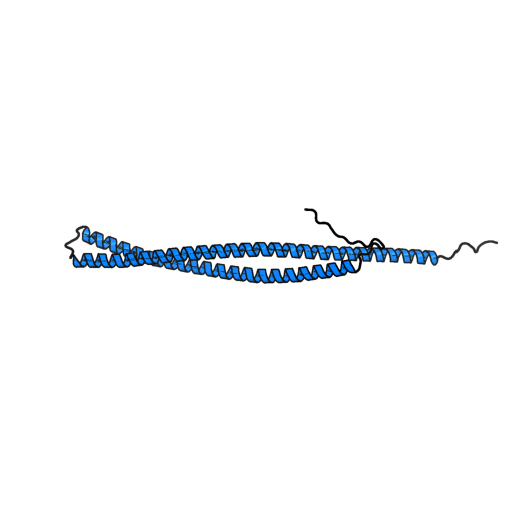.427 36.468 1.00 94.12 104 GLU A CA 1
ATOM 830 C C . GLU A 1 104 ? -22.684 3.532 35.840 1.00 94.12 104 GLU A C 1
ATOM 832 O O . GLU A 1 104 ? -21.988 3.963 34.918 1.00 94.12 104 GLU A O 1
ATOM 837 N N . GLN A 1 105 ? -22.577 2.274 36.278 1.00 92.00 105 GLN A N 1
ATOM 838 C CA . GLN A 1 105 ? -21.629 1.323 35.699 1.00 92.00 105 GLN A CA 1
ATOM 839 C C . GLN A 1 105 ? -21.895 1.106 34.202 1.00 92.00 105 GLN A C 1
ATOM 841 O O . GLN A 1 105 ? -20.968 1.223 33.401 1.00 92.00 105 GLN A O 1
ATOM 846 N N . ARG A 1 106 ? -23.157 0.911 33.811 1.00 95.31 106 ARG A N 1
ATOM 847 C CA . ARG A 1 106 ? -23.566 0.762 32.408 1.00 95.31 106 ARG A CA 1
ATOM 848 C C . ARG A 1 106 ? -23.199 1.990 31.584 1.00 95.31 106 ARG A C 1
ATOM 850 O O . ARG A 1 106 ? -22.683 1.854 30.480 1.00 95.31 106 ARG A O 1
ATOM 857 N N . SER A 1 107 ? -23.450 3.185 32.119 1.00 96.00 107 SER A N 1
ATOM 858 C CA . SER A 1 107 ? -23.102 4.451 31.466 1.00 96.00 107 SER A CA 1
ATOM 859 C C . SER A 1 107 ? -21.595 4.563 31.212 1.00 96.00 107 SER A C 1
ATOM 861 O O . SER A 1 107 ? -21.180 4.945 30.119 1.00 96.00 107 SER A O 1
ATOM 863 N N . ARG A 1 108 ? -20.761 4.147 32.176 1.00 95.88 108 ARG A N 1
ATOM 864 C CA . ARG A 1 108 ? -19.298 4.119 32.007 1.00 95.88 108 ARG A CA 1
ATOM 865 C C . ARG A 1 108 ? -18.862 3.150 30.907 1.00 95.88 108 ARG A C 1
ATOM 867 O O . ARG A 1 108 ? -18.074 3.543 30.053 1.00 95.88 108 ARG A O 1
ATOM 874 N N . VAL A 1 109 ? -19.394 1.924 30.889 1.00 96.00 109 VAL A N 1
ATOM 875 C CA . VAL A 1 109 ? -19.061 0.936 29.843 1.00 96.00 109 VAL A CA 1
ATOM 876 C C . VAL A 1 109 ? -19.581 1.391 28.468 1.00 96.00 109 VAL A C 1
ATOM 878 O O . VAL A 1 109 ? -18.923 1.179 27.453 1.00 96.00 109 VAL A O 1
ATOM 881 N N . ALA A 1 110 ? -20.726 2.077 28.413 1.00 96.50 110 ALA A N 1
ATOM 882 C CA . ALA A 1 110 ? -21.261 2.631 27.169 1.00 96.50 110 ALA A CA 1
ATOM 883 C C . ALA A 1 110 ? -20.355 3.741 26.618 1.00 96.50 110 ALA A C 1
ATOM 885 O O . ALA A 1 110 ? -20.017 3.724 25.438 1.00 96.50 110 ALA A O 1
ATOM 886 N N . ALA A 1 111 ? -19.888 4.648 27.481 1.00 97.06 111 ALA A N 1
ATOM 887 C CA . ALA A 1 111 ? -18.925 5.678 27.098 1.00 97.06 111 ALA A CA 1
ATOM 888 C C . ALA A 1 111 ? -17.586 5.078 26.625 1.00 97.06 111 ALA A C 1
ATOM 890 O O . ALA A 1 111 ? -16.983 5.581 25.675 1.00 97.06 111 ALA A O 1
ATOM 891 N N . GLU A 1 112 ? -17.133 3.984 27.246 1.00 96.75 112 GLU A N 1
ATOM 892 C CA . GLU A 1 112 ? -15.966 3.231 26.780 1.00 96.75 112 GLU A CA 1
ATOM 893 C C . GLU A 1 112 ? -16.203 2.674 25.369 1.00 96.75 112 GLU A C 1
ATOM 895 O O . GLU A 1 112 ? -15.409 2.950 24.468 1.00 96.75 112 GLU A O 1
ATOM 900 N N . HIS A 1 113 ? -17.323 1.983 25.137 1.00 96.38 113 HIS A N 1
ATOM 901 C CA . HIS A 1 113 ? -17.685 1.456 23.819 1.00 96.38 113 HIS A CA 1
ATOM 902 C C . HIS A 1 113 ? -17.741 2.555 22.744 1.00 96.38 113 HIS A C 1
ATOM 904 O O . HIS A 1 113 ? -17.185 2.384 21.656 1.00 96.38 113 HIS A O 1
ATOM 910 N N . ASP A 1 114 ? -18.357 3.698 23.050 1.00 97.06 114 ASP A N 1
ATOM 911 C CA . ASP A 1 114 ? -18.441 4.837 22.133 1.00 97.06 114 ASP A CA 1
ATOM 912 C C . ASP A 1 114 ? -17.052 5.393 21.795 1.00 97.06 114 ASP A C 1
ATOM 914 O O . ASP A 1 114 ? -16.749 5.659 20.627 1.00 97.06 114 ASP A O 1
ATOM 918 N N . SER A 1 115 ? -16.162 5.502 22.786 1.00 96.75 115 SER A N 1
ATOM 919 C CA . SER A 1 115 ? -14.781 5.939 22.551 1.00 96.75 115 SER A CA 1
ATOM 920 C C . SER A 1 115 ? -14.000 4.946 21.682 1.00 96.75 115 SER A C 1
ATOM 922 O O . SER A 1 115 ? -13.315 5.350 20.739 1.00 96.75 115 SER A O 1
ATOM 924 N N . MET A 1 116 ? -14.179 3.641 21.906 1.00 97.88 116 MET A N 1
ATOM 925 C CA . MET A 1 116 ? -13.585 2.607 21.062 1.00 97.88 116 MET A CA 1
ATOM 926 C C . MET A 1 116 ? -14.135 2.649 19.633 1.00 97.88 116 MET A C 1
ATOM 928 O O . MET A 1 116 ? -13.388 2.399 18.686 1.00 97.88 116 MET A O 1
ATOM 932 N N . GLN A 1 117 ? -15.409 2.990 19.443 1.00 97.62 117 GLN A N 1
ATOM 933 C CA . GLN A 1 117 ? -16.001 3.128 18.115 1.00 97.62 117 GLN A CA 1
ATOM 934 C C . GLN A 1 117 ? -15.373 4.287 17.327 1.00 97.62 117 GLN A C 1
ATOM 936 O O . GLN A 1 117 ? -15.132 4.144 16.126 1.00 97.62 117 GLN A O 1
ATOM 941 N N . VAL A 1 118 ? -15.032 5.393 17.994 1.00 97.81 118 VAL A N 1
ATOM 942 C CA . VAL A 1 118 ? -14.260 6.488 17.382 1.00 97.81 118 VAL A CA 1
ATOM 943 C C . VAL A 1 118 ? -12.882 5.993 16.933 1.00 97.81 118 VAL A C 1
ATOM 945 O O . VAL A 1 118 ? -12.501 6.221 15.784 1.00 97.81 118 VAL A O 1
ATOM 948 N N . THR A 1 119 ? -12.161 5.253 17.781 1.00 97.38 119 THR A N 1
ATOM 949 C CA . THR A 1 119 ? -10.862 4.658 17.417 1.00 97.38 119 THR A CA 1
ATOM 950 C C . THR A 1 119 ? -10.980 3.684 16.244 1.00 97.38 119 THR A C 1
ATOM 952 O O . THR A 1 119 ? -10.141 3.708 15.347 1.00 97.38 119 THR A O 1
ATOM 955 N N . ARG A 1 120 ? -12.041 2.867 16.193 1.00 97.62 120 ARG A N 1
ATOM 956 C CA . ARG A 1 120 ? -12.293 1.944 15.075 1.00 97.62 120 ARG A CA 1
ATOM 957 C C . ARG A 1 120 ? -12.435 2.692 13.751 1.00 97.62 120 ARG A C 1
ATOM 959 O O . ARG A 1 120 ? -11.872 2.265 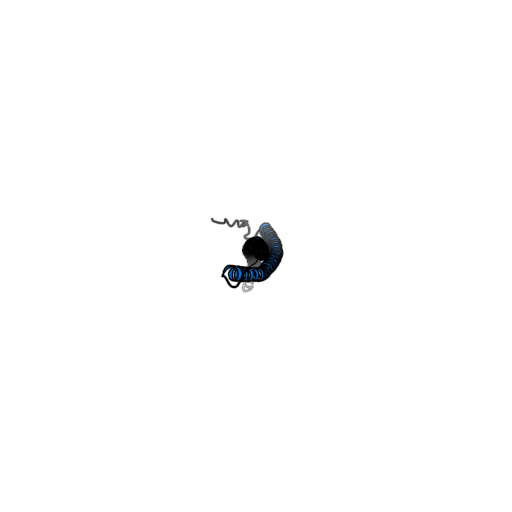12.748 1.00 97.62 120 ARG A O 1
ATOM 966 N N . ASN A 1 121 ? -13.183 3.793 13.746 1.00 97.50 121 ASN A N 1
ATOM 967 C CA . ASN A 1 121 ? -13.356 4.614 12.549 1.00 97.50 121 ASN A CA 1
ATOM 968 C C . ASN A 1 121 ? -12.022 5.237 12.118 1.00 97.50 121 ASN A C 1
ATOM 970 O O . ASN A 1 121 ? -11.667 5.144 10.950 1.00 97.50 121 ASN A O 1
ATOM 974 N N . ALA A 1 122 ? -11.234 5.753 13.067 1.00 97.81 122 ALA A N 1
ATOM 975 C CA . ALA A 1 122 ? -9.905 6.286 12.775 1.00 97.81 122 ALA A CA 1
ATOM 976 C C . ALA A 1 122 ? -8.954 5.229 12.174 1.00 97.81 122 ALA A C 1
ATOM 978 O O . ALA A 1 122 ? -8.208 5.538 11.248 1.00 97.81 122 ALA A O 1
ATOM 979 N N . LEU A 1 123 ? -9.004 3.979 12.653 1.00 97.69 123 LEU A N 1
ATOM 980 C CA . LEU A 1 123 ? -8.235 2.864 12.081 1.00 97.69 123 LEU A CA 1
ATOM 981 C C . LEU A 1 123 ? -8.707 2.500 10.666 1.00 97.69 123 LEU A C 1
ATOM 983 O O . LEU A 1 123 ? -7.881 2.211 9.804 1.00 97.69 123 LEU A O 1
ATOM 987 N N . HIS A 1 124 ? -10.016 2.538 10.398 1.00 98.38 124 HIS A N 1
ATOM 988 C CA . HIS A 1 124 ? -10.534 2.356 9.039 1.00 98.38 124 HIS A CA 1
ATOM 989 C C . HIS A 1 124 ? -10.049 3.455 8.088 1.00 98.38 124 HIS A C 1
ATOM 991 O O . HIS A 1 124 ? -9.616 3.136 6.981 1.00 98.38 124 HIS A O 1
ATOM 997 N N . ASP A 1 125 ? -10.081 4.715 8.520 1.00 98.31 125 ASP A N 1
ATOM 998 C CA . ASP A 1 125 ? -9.594 5.848 7.727 1.00 98.31 125 ASP A CA 1
ATOM 999 C C . ASP A 1 125 ? -8.079 5.745 7.479 1.00 98.31 125 ASP A C 1
ATOM 1001 O O . ASP A 1 125 ? -7.598 6.017 6.377 1.00 98.31 125 ASP A O 1
ATOM 1005 N N . GLU A 1 126 ? -7.313 5.301 8.482 1.00 98.00 126 GLU A N 1
ATOM 1006 C CA . GLU A 1 126 ? -5.882 5.015 8.349 1.00 98.00 126 GLU A CA 1
ATOM 1007 C C . GLU A 1 126 ? -5.619 3.924 7.302 1.00 98.00 126 GLU A C 1
ATOM 1009 O O . GLU A 1 126 ? -4.786 4.127 6.418 1.00 98.00 126 GLU A O 1
ATOM 1014 N N . ILE A 1 127 ? -6.342 2.801 7.366 1.00 98.50 127 ILE A N 1
ATOM 1015 C CA . ILE A 1 127 ? -6.223 1.701 6.397 1.00 98.50 127 ILE A CA 1
ATOM 1016 C C . ILE A 1 127 ? -6.566 2.183 4.988 1.00 98.50 127 ILE A C 1
ATOM 1018 O O . ILE A 1 127 ? -5.801 1.916 4.066 1.00 98.50 127 ILE A O 1
ATOM 1022 N N . ALA A 1 128 ? -7.669 2.917 4.821 1.00 98.31 128 ALA A N 1
ATOM 1023 C CA . ALA A 1 128 ? -8.085 3.438 3.521 1.00 98.31 128 ALA A CA 1
ATOM 1024 C C . ALA A 1 128 ? -7.002 4.334 2.901 1.00 98.31 128 ALA A C 1
ATOM 1026 O O . ALA A 1 128 ? -6.642 4.154 1.738 1.00 98.31 128 ALA A O 1
ATOM 1027 N N . ARG A 1 129 ? -6.410 5.229 3.702 1.00 98.38 129 ARG A N 1
ATOM 1028 C CA . ARG A 1 129 ? -5.297 6.080 3.266 1.00 98.38 129 ARG A CA 1
ATOM 1029 C C . ARG A 1 129 ? -4.074 5.262 2.837 1.00 98.38 129 ARG A C 1
ATOM 1031 O O . ARG A 1 129 ? -3.470 5.566 1.814 1.00 98.38 129 ARG A O 1
ATOM 1038 N N . ILE A 1 130 ? -3.687 4.236 3.598 1.00 97.94 130 ILE A N 1
ATOM 1039 C CA . ILE A 1 130 ? -2.530 3.394 3.245 1.00 97.94 130 ILE A CA 1
ATOM 1040 C C . ILE A 1 130 ? -2.823 2.571 1.980 1.00 97.94 130 ILE A C 1
ATOM 1042 O O . ILE A 1 130 ? -1.953 2.442 1.118 1.00 97.94 130 ILE A O 1
ATOM 1046 N N . ASP A 1 131 ? -4.038 2.040 1.832 1.00 98.31 131 ASP A N 1
ATOM 1047 C CA . ASP A 1 131 ? -4.454 1.316 0.625 1.00 98.31 131 ASP A CA 1
ATOM 1048 C C . ASP A 1 131 ? -4.364 2.218 -0.625 1.00 98.31 131 ASP A C 1
ATOM 1050 O O . ASP A 1 131 ? -3.859 1.781 -1.665 1.00 98.31 131 ASP A O 1
ATOM 1054 N N . GLU A 1 132 ? -4.762 3.492 -0.526 1.00 98.25 132 GLU A N 1
ATOM 1055 C CA . GLU A 1 132 ? -4.569 4.485 -1.594 1.00 98.25 132 GLU A CA 1
ATOM 1056 C C . GLU A 1 132 ? -3.081 4.669 -1.940 1.00 98.25 132 GLU A C 1
ATOM 1058 O O . GLU A 1 132 ? -2.699 4.558 -3.109 1.00 98.25 132 GLU A O 1
ATOM 1063 N N . GLU A 1 133 ? -2.213 4.845 -0.940 1.00 97.62 133 GLU A N 1
ATOM 1064 C CA . GLU A 1 133 ? -0.759 4.960 -1.141 1.00 97.62 133 GLU A CA 1
ATOM 1065 C C . GLU A 1 133 ? -0.157 3.707 -1.810 1.00 97.62 133 GLU A C 1
ATOM 1067 O O . GLU A 1 133 ? 0.729 3.807 -2.668 1.00 97.62 133 GLU A O 1
ATOM 1072 N N . VAL A 1 134 ? -0.642 2.510 -1.461 1.00 98.25 134 VAL A N 1
ATOM 1073 C CA . VAL A 1 134 ? -0.239 1.240 -2.092 1.00 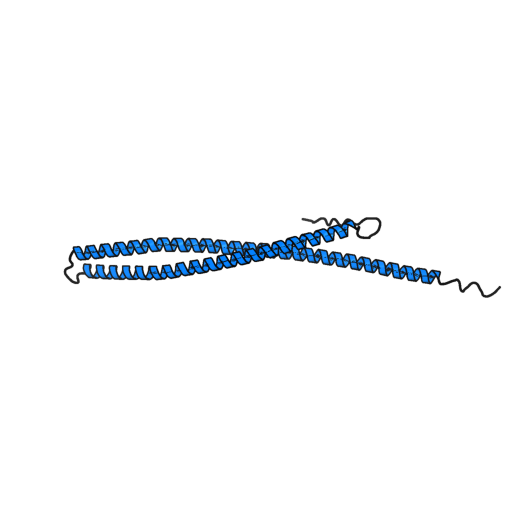98.25 134 VAL A CA 1
ATOM 1074 C C . VAL A 1 134 ? -0.638 1.216 -3.568 1.00 98.25 134 VAL A C 1
ATOM 1076 O O . VAL A 1 134 ? 0.163 0.812 -4.421 1.00 98.25 134 VAL A O 1
ATOM 1079 N N . VAL A 1 135 ? -1.856 1.651 -3.898 1.00 98.25 135 VAL A N 1
ATOM 1080 C CA . VAL A 1 135 ? -2.331 1.748 -5.286 1.00 98.25 135 VAL A CA 1
ATOM 1081 C C . VAL A 1 135 ? -1.489 2.749 -6.079 1.00 98.25 135 VAL A C 1
ATOM 1083 O O . VAL A 1 135 ? -1.049 2.436 -7.192 1.00 98.25 135 VAL A O 1
ATOM 1086 N N . GLU A 1 136 ? -1.189 3.914 -5.507 1.00 97.44 136 GLU A N 1
ATOM 1087 C CA . GLU A 1 136 ? -0.337 4.927 -6.133 1.00 97.44 136 GLU A CA 1
ATOM 1088 C C . GLU A 1 136 ? 1.084 4.413 -6.398 1.00 97.44 136 GLU A C 1
ATOM 1090 O O . GLU A 1 136 ? 1.616 4.586 -7.504 1.00 97.44 136 GLU A O 1
ATOM 1095 N N . ALA A 1 137 ? 1.687 3.726 -5.423 1.00 97.00 137 ALA A N 1
ATOM 1096 C CA . ALA A 1 137 ? 3.011 3.124 -5.560 1.00 97.00 137 ALA A CA 1
ATOM 1097 C C . ALA A 1 137 ? 3.037 2.063 -6.672 1.00 97.00 137 ALA A C 1
ATOM 1099 O O . ALA A 1 137 ? 3.935 2.070 -7.521 1.00 97.00 137 ALA A O 1
ATOM 1100 N N . ARG A 1 138 ? 2.014 1.200 -6.746 1.00 98.25 138 ARG A N 1
ATOM 1101 C CA . ARG A 1 138 ? 1.861 0.219 -7.837 1.00 98.25 138 ARG A CA 1
ATOM 1102 C C . ARG A 1 138 ? 1.743 0.905 -9.197 1.00 98.25 138 ARG A C 1
ATOM 1104 O O . ARG A 1 138 ? 2.429 0.517 -10.143 1.00 98.25 138 ARG A O 1
ATOM 1111 N N . ALA A 1 139 ? 0.940 1.962 -9.299 1.00 98.19 139 ALA A N 1
ATOM 1112 C CA . ALA A 1 139 ? 0.805 2.732 -10.534 1.00 98.19 139 ALA A CA 1
ATOM 1113 C C . ALA A 1 139 ? 2.116 3.437 -10.935 1.00 98.19 139 ALA A C 1
ATOM 1115 O O . ALA A 1 139 ? 2.406 3.601 -12.124 1.00 98.19 139 ALA A O 1
ATOM 1116 N N . ALA A 1 140 ? 2.928 3.877 -9.971 1.00 97.62 140 ALA A N 1
ATOM 1117 C CA . ALA A 1 140 ? 4.255 4.431 -10.235 1.00 97.62 140 ALA A CA 1
ATOM 1118 C C . ALA A 1 140 ? 5.227 3.376 -10.790 1.00 97.62 140 ALA A C 1
ATOM 1120 O O . ALA A 1 140 ? 5.932 3.672 -11.757 1.00 97.62 140 ALA A O 1
ATOM 1121 N N . ILE A 1 141 ? 5.216 2.154 -10.244 1.00 98.31 141 ILE A N 1
ATOM 1122 C CA . ILE A 1 141 ? 6.027 1.025 -10.734 1.00 98.31 141 ILE A CA 1
ATOM 1123 C C . ILE A 1 141 ? 5.658 0.688 -12.178 1.00 98.31 141 ILE A C 1
ATOM 1125 O O . ILE A 1 141 ? 6.528 0.714 -13.042 1.00 98.31 141 ILE A O 1
ATOM 1129 N N . VAL A 1 142 ? 4.369 0.505 -12.483 1.00 98.44 142 VAL A N 1
ATOM 1130 C CA . VAL A 1 142 ? 3.912 0.191 -13.852 1.00 98.44 142 VAL A CA 1
ATOM 1131 C C . VAL A 1 142 ? 4.363 1.260 -14.857 1.00 98.44 142 VAL A C 1
ATOM 1133 O O . VAL A 1 142 ? 4.849 0.946 -15.947 1.00 98.44 142 VAL A O 1
ATOM 1136 N N . ARG A 1 143 ? 4.260 2.545 -14.490 1.00 98.25 143 ARG A N 1
ATOM 1137 C CA . ARG A 1 143 ? 4.757 3.650 -15.327 1.00 98.25 143 ARG A CA 1
ATOM 1138 C C . ARG A 1 143 ? 6.278 3.609 -15.498 1.00 98.25 143 ARG A C 1
ATOM 1140 O O . ARG A 1 143 ? 6.774 3.957 -16.570 1.00 98.25 143 ARG A O 1
ATOM 1147 N N . ASN A 1 144 ? 7.024 3.230 -14.464 1.00 97.81 144 ASN A N 1
ATOM 1148 C CA . ASN A 1 144 ? 8.477 3.097 -14.534 1.00 97.81 144 ASN A CA 1
ATOM 1149 C C . ASN A 1 144 ? 8.892 1.919 -15.431 1.00 97.81 144 ASN A C 1
ATOM 1151 O O . 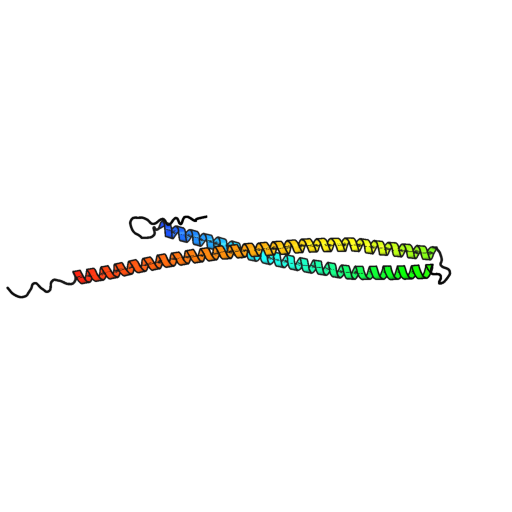ASN A 1 144 ? 9.683 2.123 -16.351 1.00 97.81 144 ASN A O 1
ATOM 1155 N N . ASP A 1 145 ? 8.276 0.749 -15.259 1.00 97.94 145 ASP A N 1
ATOM 1156 C CA . ASP A 1 145 ? 8.518 -0.453 -16.067 1.00 97.94 145 ASP A CA 1
ATOM 1157 C C . ASP A 1 145 ? 8.290 -0.188 -17.562 1.00 97.94 145 ASP A C 1
ATOM 1159 O O . ASP A 1 145 ? 9.109 -0.563 -18.412 1.00 97.94 145 ASP A O 1
ATOM 1163 N N . ALA A 1 146 ? 7.222 0.544 -17.897 1.00 97.94 146 ALA A N 1
ATOM 1164 C CA . ALA A 1 146 ? 6.962 0.980 -19.266 1.00 97.94 146 ALA A CA 1
ATOM 1165 C C . ALA A 1 146 ? 8.099 1.865 -19.811 1.00 97.94 146 ALA A C 1
ATOM 1167 O O . ALA A 1 146 ? 8.564 1.668 -20.937 1.00 97.94 146 ALA A O 1
ATOM 1168 N N . ARG A 1 147 ? 8.606 2.811 -19.009 1.00 97.44 147 ARG A N 1
ATOM 1169 C CA . ARG A 1 147 ? 9.734 3.679 -19.395 1.00 97.44 147 ARG A CA 1
ATOM 1170 C C . ARG A 1 147 ? 11.029 2.891 -19.572 1.00 97.44 147 ARG A C 1
ATOM 1172 O O . ARG A 1 147 ? 11.730 3.123 -20.555 1.00 97.44 147 ARG A O 1
ATOM 1179 N N . ILE A 1 148 ? 11.338 1.959 -18.668 1.00 96.44 148 ILE A N 1
ATOM 1180 C CA . ILE A 1 148 ? 12.504 1.071 -18.786 1.00 96.44 148 ILE A CA 1
ATOM 1181 C C . ILE A 1 148 ? 12.420 0.285 -20.093 1.00 96.44 148 ILE A C 1
ATOM 1183 O O . ILE A 1 148 ? 13.386 0.268 -20.857 1.00 96.44 148 ILE A O 1
ATOM 1187 N N . THR A 1 149 ? 11.263 -0.314 -20.374 1.00 97.81 149 THR A N 1
ATOM 1188 C CA . THR A 1 149 ? 11.029 -1.111 -21.584 1.00 97.81 149 THR A CA 1
ATOM 1189 C C . THR A 1 149 ? 11.255 -0.283 -22.846 1.00 97.81 149 THR A C 1
ATOM 1191 O O . THR A 1 149 ? 12.026 -0.693 -23.714 1.00 97.81 149 THR A O 1
ATOM 1194 N N . LEU A 1 150 ? 10.673 0.918 -22.923 1.00 97.19 150 LEU A N 1
ATOM 1195 C CA . LEU A 1 150 ? 10.867 1.829 -24.055 1.00 97.19 150 LEU A CA 1
ATOM 1196 C C . LEU A 1 150 ? 12.338 2.230 -24.230 1.00 97.19 150 LEU A C 1
ATOM 1198 O O . LEU A 1 150 ? 12.860 2.213 -25.347 1.00 97.19 150 LEU A O 1
ATOM 1202 N N . CYS A 1 151 ? 13.037 2.558 -23.139 1.00 95.44 151 CYS A N 1
ATOM 1203 C CA . CYS A 1 151 ? 14.456 2.898 -23.205 1.00 95.44 151 CYS A CA 1
ATOM 1204 C C . CYS A 1 151 ? 15.307 1.708 -23.669 1.00 95.44 151 CYS A C 1
ATOM 1206 O O . CYS A 1 151 ? 16.178 1.897 -24.515 1.00 95.44 151 CYS A O 1
ATOM 1208 N N . LYS A 1 152 ? 15.038 0.492 -23.177 1.00 94.38 152 LYS A N 1
ATOM 1209 C CA . LYS A 1 152 ? 15.740 -0.736 -23.591 1.00 94.38 152 LYS A CA 1
ATOM 1210 C C . LYS A 1 152 ? 15.491 -1.065 -25.064 1.00 94.38 152 LYS A C 1
ATOM 1212 O O . LYS A 1 152 ? 16.447 -1.352 -25.779 1.00 94.38 152 LYS A O 1
ATOM 1217 N N . GLN A 1 153 ? 14.253 -0.939 -25.544 1.00 95.62 153 GLN A N 1
ATOM 1218 C CA . GLN A 1 153 ? 13.919 -1.104 -26.965 1.00 95.62 153 GLN A CA 1
ATOM 1219 C C . GLN A 1 153 ? 14.664 -0.096 -27.844 1.00 95.62 153 GLN A C 1
ATOM 1221 O O . GLN A 1 153 ? 15.212 -0.464 -28.883 1.00 95.62 153 GLN A O 1
ATOM 1226 N N . ARG A 1 154 ? 14.743 1.171 -27.419 1.00 94.81 154 ARG A N 1
ATOM 1227 C CA . ARG A 1 154 ? 15.484 2.197 -28.162 1.00 94.81 154 ARG A CA 1
ATOM 1228 C C . ARG A 1 154 ? 16.980 1.896 -28.213 1.00 94.81 154 ARG A C 1
ATOM 1230 O O . ARG A 1 154 ? 17.597 2.087 -29.255 1.00 94.81 154 ARG A O 1
ATOM 1237 N N . LEU A 1 155 ? 17.541 1.400 -27.115 1.00 93.38 155 LEU A N 1
ATOM 1238 C CA . LEU A 1 155 ? 18.939 0.983 -27.015 1.00 93.38 155 LEU A CA 1
ATOM 1239 C C . LEU A 1 155 ? 19.244 -0.194 -27.951 1.00 93.38 155 LEU A C 1
ATOM 1241 O O . LEU A 1 155 ? 20.210 -0.142 -28.706 1.00 93.38 155 LEU A O 1
ATOM 1245 N N . ALA A 1 156 ? 18.372 -1.205 -27.965 1.00 93.88 156 ALA A N 1
ATOM 1246 C CA . ALA A 1 156 ? 18.476 -2.343 -28.873 1.00 93.88 156 ALA A CA 1
ATOM 1247 C C . ALA A 1 156 ? 18.391 -1.911 -30.346 1.00 93.88 156 ALA A C 1
ATOM 1249 O O . ALA A 1 156 ? 19.183 -2.371 -31.162 1.00 93.88 156 ALA A O 1
ATOM 1250 N N . ALA A 1 157 ? 17.492 -0.980 -30.682 1.00 93.50 157 ALA A N 1
ATOM 1251 C CA . ALA A 1 157 ? 17.391 -0.433 -32.033 1.00 93.50 157 ALA A CA 1
ATOM 1252 C C . ALA A 1 157 ? 18.661 0.328 -32.455 1.00 93.50 157 ALA A C 1
ATOM 1254 O O . ALA A 1 157 ? 19.110 0.177 -33.588 1.00 93.50 157 ALA A O 1
ATOM 1255 N N . LEU A 1 158 ? 19.263 1.111 -31.550 1.00 91.44 158 LEU A N 1
ATOM 1256 C CA . LEU A 1 158 ? 20.526 1.810 -31.819 1.00 91.44 158 LEU A CA 1
ATOM 1257 C C . LEU A 1 158 ? 21.688 0.836 -32.030 1.00 91.44 158 LEU A C 1
ATOM 1259 O O . LEU A 1 158 ? 22.506 1.070 -32.915 1.00 91.44 158 LEU A O 1
ATOM 1263 N N . HIS A 1 159 ? 21.748 -0.251 -31.256 1.00 90.19 159 HIS A N 1
ATOM 1264 C CA . HIS A 1 159 ? 22.753 -1.300 -31.437 1.00 90.19 159 HIS A CA 1
ATOM 1265 C C . HIS A 1 159 ? 22.553 -2.063 -32.751 1.00 90.19 159 HIS A C 1
ATOM 1267 O O . HIS A 1 159 ? 23.514 -2.271 -33.480 1.00 90.19 159 HIS A O 1
ATOM 1273 N N . ALA A 1 160 ? 21.315 -2.433 -33.084 1.00 91.12 160 ALA A N 1
ATOM 1274 C CA . ALA A 1 160 ? 21.010 -3.107 -34.344 1.00 91.12 160 ALA A CA 1
ATOM 1275 C C . ALA A 1 160 ? 21.353 -2.232 -35.556 1.00 91.12 160 ALA A C 1
ATOM 1277 O O . ALA A 1 160 ? 21.849 -2.745 -36.552 1.00 91.12 160 ALA A O 1
ATOM 1278 N N . GLN A 1 161 ? 21.119 -0.919 -35.469 1.00 89.75 161 GLN A N 1
ATOM 1279 C CA . GLN A 1 161 ? 21.527 0.004 -36.523 1.00 89.75 161 GLN A CA 1
ATOM 1280 C C . GLN A 1 161 ? 23.051 0.078 -36.645 1.00 89.75 161 GLN A C 1
ATOM 1282 O O . GLN A 1 161 ? 23.561 -0.047 -37.746 1.00 89.75 161 GLN A O 1
ATOM 1287 N N 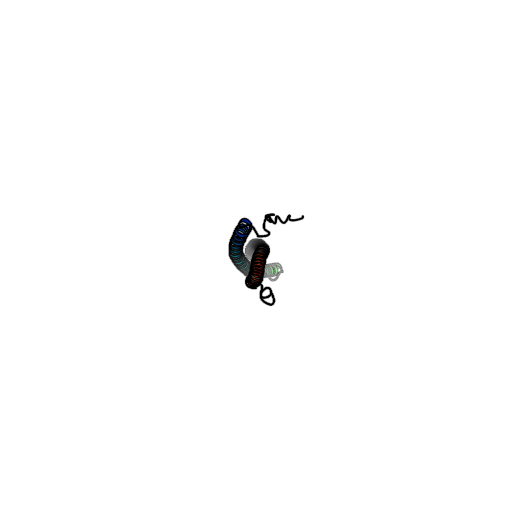. ALA A 1 162 ? 23.771 0.209 -35.525 1.00 87.19 162 ALA A N 1
ATOM 1288 C CA . ALA A 1 162 ? 25.234 0.248 -35.539 1.00 87.19 162 ALA A CA 1
ATOM 1289 C C . ALA A 1 162 ? 25.842 -1.034 -36.131 1.00 87.19 162 ALA A C 1
ATOM 1291 O O . ALA A 1 162 ? 26.838 -0.959 -36.841 1.00 87.19 162 ALA A O 1
ATOM 1292 N N . GLN A 1 163 ? 25.227 -2.191 -35.860 1.00 88.69 163 GLN A N 1
ATOM 1293 C CA . GLN A 1 163 ? 25.641 -3.465 -36.443 1.00 88.69 163 GLN A CA 1
ATOM 1294 C C . GLN A 1 163 ? 25.439 -3.482 -37.960 1.00 88.69 163 GLN A C 1
ATOM 1296 O O . GLN A 1 163 ? 26.369 -3.828 -38.673 1.00 88.69 163 GLN A O 1
ATOM 1301 N N . ARG A 1 164 ? 24.269 -3.057 -38.458 1.00 89.50 164 ARG A N 1
ATOM 1302 C CA . ARG A 1 164 ? 24.022 -2.967 -39.909 1.00 89.50 164 ARG A CA 1
ATOM 1303 C C . ARG A 1 164 ? 25.012 -2.034 -40.591 1.00 89.50 164 ARG A C 1
ATOM 1305 O O . ARG A 1 164 ? 25.628 -2.426 -41.565 1.00 89.50 164 ARG A O 1
ATOM 1312 N N . ASP A 1 165 ? 25.235 -0.853 -40.017 1.00 86.62 165 ASP A N 1
ATOM 1313 C CA . ASP A 1 165 ? 26.190 0.115 -40.563 1.00 86.62 165 ASP A CA 1
ATOM 1314 C C . ASP A 1 165 ? 27.633 -0.436 -40.567 1.00 86.62 165 ASP A C 1
ATOM 1316 O O . ASP A 1 165 ? 28.477 0.031 -41.330 1.00 86.62 165 ASP A O 1
ATOM 1320 N N . GLN A 1 166 ? 27.959 -1.376 -39.673 1.00 87.25 166 GLN A N 1
ATOM 1321 C CA . GLN A 1 166 ? 29.249 -2.063 -39.654 1.00 87.25 166 GLN A CA 1
ATOM 1322 C C . GLN A 1 166 ? 29.310 -3.177 -40.702 1.00 87.25 166 GLN A C 1
ATOM 1324 O O . GLN A 1 166 ? 30.327 -3.290 -41.381 1.00 87.25 166 GLN A O 1
ATOM 1329 N N . ASP A 1 167 ? 28.250 -3.972 -40.826 1.00 88.88 167 ASP A N 1
ATOM 1330 C CA . ASP A 1 167 ? 28.144 -5.042 -41.817 1.00 88.88 167 ASP A CA 1
ATOM 1331 C C . ASP A 1 167 ? 28.216 -4.457 -43.242 1.00 88.88 167 ASP A C 1
ATOM 1333 O O . ASP A 1 167 ? 29.041 -4.907 -44.032 1.00 88.88 167 ASP A O 1
ATOM 1337 N N . ASP A 1 168 ? 27.485 -3.370 -43.518 1.00 88.94 168 ASP A N 1
ATOM 1338 C CA . ASP A 1 168 ? 27.509 -2.656 -44.806 1.00 88.94 168 ASP A CA 1
ATOM 1339 C C . ASP A 1 168 ? 28.929 -2.165 -45.154 1.00 88.94 168 ASP A C 1
ATOM 1341 O O . ASP A 1 168 ? 29.400 -2.309 -46.280 1.00 88.94 168 ASP A O 1
ATOM 1345 N N . MET A 1 169 ? 29.656 -1.631 -44.166 1.00 84.25 169 MET A N 1
ATOM 1346 C CA . MET A 1 169 ? 31.037 -1.172 -44.354 1.00 84.25 169 MET A CA 1
ATOM 1347 C C . MET A 1 169 ? 32.019 -2.315 -44.615 1.00 84.25 169 MET A C 1
ATOM 1349 O O . MET A 1 169 ? 32.959 -2.144 -45.390 1.00 84.25 169 MET A O 1
ATOM 1353 N N . LEU A 1 170 ? 31.821 -3.471 -43.980 1.00 86.25 170 LEU A N 1
ATOM 1354 C CA . LEU A 1 170 ? 32.633 -4.657 -44.244 1.00 86.25 170 LEU A CA 1
ATOM 1355 C C . LEU A 1 170 ? 32.353 -5.212 -45.643 1.00 86.25 170 LEU A C 1
ATOM 1357 O O . LEU A 1 170 ? 33.299 -5.578 -46.343 1.00 86.25 170 LEU A O 1
ATOM 1361 N N . ASP A 1 171 ? 31.089 -5.239 -46.062 1.00 90.31 171 ASP A N 1
ATOM 1362 C CA . ASP A 1 171 ? 30.693 -5.685 -47.395 1.00 90.31 171 ASP A CA 1
ATOM 1363 C C . ASP A 1 171 ? 31.322 -4.789 -48.475 1.00 90.31 171 ASP A C 1
ATOM 1365 O O . ASP A 1 171 ? 32.011 -5.311 -49.358 1.00 90.31 171 ASP A O 1
ATOM 1369 N N . GLU A 1 172 ? 31.232 -3.460 -48.342 1.00 85.69 172 GLU A N 1
ATOM 1370 C CA . GLU A 1 172 ? 31.907 -2.499 -49.231 1.00 85.69 172 GLU A CA 1
ATOM 1371 C C . GLU A 1 172 ? 33.427 -2.745 -49.313 1.00 85.69 172 GLU A C 1
ATOM 1373 O O . GLU A 1 172 ? 33.991 -2.853 -50.407 1.00 85.69 172 GLU A O 1
ATOM 1378 N N . GLU A 1 173 ? 34.107 -2.906 -48.171 1.00 84.56 173 GLU A N 1
ATOM 1379 C CA . GLU A 1 173 ? 35.547 -3.204 -48.134 1.00 84.56 173 GLU A CA 1
ATOM 1380 C C . GLU A 1 173 ? 35.883 -4.539 -48.821 1.00 84.56 173 GLU A C 1
ATOM 1382 O O . GLU A 1 173 ? 36.914 -4.669 -49.501 1.00 84.56 173 GLU A O 1
ATOM 1387 N N . THR A 1 174 ? 35.024 -5.554 -48.676 1.00 87.31 174 THR A N 1
ATOM 1388 C CA . THR A 1 174 ? 35.232 -6.846 -49.336 1.00 87.31 174 THR A CA 1
ATOM 1389 C C . THR A 1 174 ? 35.067 -6.746 -50.849 1.00 87.31 174 THR A C 1
ATOM 1391 O O . THR A 1 174 ? 35.896 -7.310 -51.577 1.00 87.31 174 THR A O 1
ATOM 1394 N N . GLU A 1 175 ? 34.066 -6.006 -51.330 1.00 87.00 175 GLU A N 1
ATOM 1395 C CA . GLU A 1 175 ? 33.820 -5.765 -52.751 1.00 87.00 175 GLU A CA 1
ATOM 1396 C C . GLU A 1 175 ? 34.976 -4.986 -53.383 1.00 87.00 175 GLU A C 1
ATOM 1398 O O . GLU A 1 175 ? 35.546 -5.436 -54.386 1.00 87.00 175 GLU A O 1
ATOM 1403 N N . GLU A 1 176 ? 35.412 -3.888 -52.757 1.00 84.06 176 GLU A N 1
ATOM 1404 C CA . GLU A 1 176 ? 36.582 -3.113 -53.185 1.00 84.06 176 GLU A CA 1
ATOM 1405 C C . GLU A 1 176 ? 37.841 -3.994 -53.233 1.00 84.06 176 GLU A C 1
ATOM 1407 O O . GLU A 1 176 ? 38.592 -3.980 -54.217 1.00 84.06 176 GLU A O 1
ATOM 1412 N N . GLY A 1 177 ? 38.054 -4.835 -52.216 1.00 82.69 177 GLY A N 1
ATOM 1413 C CA . GLY A 1 177 ? 39.170 -5.777 -52.166 1.00 82.69 177 GLY A CA 1
ATOM 1414 C C . GLY A 1 177 ? 39.114 -6.841 -53.270 1.00 82.69 177 GLY A C 1
ATOM 1415 O O . GLY A 1 177 ? 40.144 -7.194 -53.858 1.00 82.69 177 GLY A O 1
ATOM 1416 N N . VAL A 1 178 ? 37.925 -7.361 -53.583 1.00 85.62 178 VAL A N 1
ATOM 1417 C CA . VAL A 1 178 ? 37.706 -8.297 -54.696 1.00 85.62 178 VAL A CA 1
ATOM 1418 C C . VAL A 1 178 ? 38.001 -7.614 -56.032 1.00 85.62 178 VAL A C 1
ATOM 1420 O O . VAL A 1 178 ? 38.766 -8.165 -56.833 1.00 85.62 178 VAL A O 1
ATOM 1423 N N . VAL A 1 179 ? 37.480 -6.406 -56.257 1.00 84.50 179 VAL A N 1
ATOM 1424 C CA . VAL A 1 179 ? 37.714 -5.618 -57.477 1.00 84.50 179 VAL A CA 1
ATOM 1425 C C . VAL A 1 179 ? 39.198 -5.285 -57.635 1.00 84.50 179 VAL A C 1
ATOM 1427 O O . VAL A 1 179 ? 39.765 -5.517 -58.707 1.00 84.50 179 VAL A O 1
ATOM 1430 N N . ALA A 1 180 ? 39.877 -4.841 -56.575 1.00 82.94 180 ALA A N 1
ATOM 1431 C CA . ALA A 1 180 ? 41.310 -4.549 -56.593 1.00 82.94 180 ALA A CA 1
ATOM 1432 C C . ALA A 1 180 ? 42.144 -5.784 -56.976 1.00 82.94 180 ALA A C 1
ATOM 1434 O O . ALA A 1 180 ? 43.061 -5.694 -57.803 1.00 82.94 180 ALA A O 1
ATOM 1435 N N . ARG A 1 181 ? 41.795 -6.966 -56.447 1.00 83.50 181 ARG A N 1
ATOM 1436 C CA . ARG A 1 181 ? 42.428 -8.240 -56.834 1.00 83.50 181 ARG A CA 1
ATOM 1437 C C . ARG A 1 181 ? 42.157 -8.598 -58.296 1.00 83.50 181 ARG A C 1
ATOM 1439 O O . ARG A 1 181 ? 43.088 -9.025 -58.984 1.00 83.50 181 ARG A O 1
ATOM 1446 N N . MET A 1 182 ? 40.934 -8.412 -58.798 1.00 83.19 182 MET A N 1
ATOM 1447 C CA . MET A 1 182 ? 40.613 -8.651 -60.213 1.00 83.19 182 MET A CA 1
ATOM 1448 C C . MET A 1 182 ? 41.396 -7.718 -61.144 1.00 83.19 182 MET A C 1
ATOM 1450 O O . MET A 1 182 ? 41.990 -8.179 -62.120 1.00 83.19 182 MET A O 1
ATOM 1454 N N . LEU A 1 183 ? 41.457 -6.422 -60.826 1.00 82.19 183 LEU A N 1
ATOM 1455 C CA . LEU A 1 183 ? 42.210 -5.429 -61.596 1.00 82.19 183 LEU A CA 1
ATOM 1456 C C . LEU A 1 183 ? 43.712 -5.727 -61.588 1.00 82.19 183 LEU A C 1
ATOM 1458 O O . LEU A 1 183 ? 44.359 -5.651 -62.633 1.00 82.19 183 LEU A O 1
ATOM 1462 N N . SER A 1 184 ? 44.257 -6.134 -60.441 1.00 77.62 184 SER A N 1
ATOM 1463 C CA . SER A 1 184 ? 45.663 -6.532 -60.311 1.00 77.62 184 SER A CA 1
ATOM 1464 C C . SER A 1 184 ? 45.975 -7.776 -61.147 1.00 77.62 184 SER A C 1
ATOM 1466 O O . SER A 1 184 ? 46.961 -7.786 -61.878 1.00 77.62 184 SER A O 1
ATOM 1468 N N . ARG A 1 185 ? 45.097 -8.791 -61.138 1.00 76.50 185 ARG A N 1
ATOM 1469 C CA . ARG A 1 185 ? 45.215 -9.974 -62.012 1.00 76.50 185 ARG A CA 1
ATOM 1470 C C . ARG A 1 185 ? 45.114 -9.624 -63.495 1.00 76.50 185 ARG A C 1
ATOM 1472 O O . ARG A 1 185 ? 45.825 -10.214 -64.301 1.00 76.50 185 ARG A O 1
ATOM 1479 N N . ARG A 1 186 ? 44.259 -8.665 -63.864 1.00 72.25 186 ARG A N 1
ATOM 1480 C CA . ARG A 1 186 ? 44.117 -8.193 -65.250 1.00 72.25 186 ARG A CA 1
ATOM 1481 C C . ARG A 1 186 ? 45.359 -7.436 -65.725 1.00 72.25 186 ARG A C 1
ATOM 1483 O O . ARG A 1 186 ? 45.775 -7.641 -66.856 1.00 72.25 186 ARG A O 1
ATOM 1490 N N . ARG A 1 187 ? 45.972 -6.614 -64.864 1.00 72.25 187 ARG A N 1
ATOM 1491 C CA . ARG A 1 187 ? 47.237 -5.906 -65.147 1.00 72.25 187 ARG A CA 1
ATOM 1492 C C . ARG A 1 187 ? 48.452 -6.839 -65.160 1.00 72.25 187 ARG A C 1
ATOM 1494 O O . ARG A 1 187 ? 49.361 -6.630 -65.949 1.00 72.25 187 ARG A O 1
ATOM 1501 N N . ALA A 1 188 ? 48.449 -7.882 -64.331 1.00 63.66 188 ALA A N 1
ATOM 1502 C CA . ALA A 1 188 ? 49.489 -8.911 -64.288 1.00 63.66 188 ALA A CA 1
ATOM 1503 C C . ALA A 1 188 ? 49.353 -9.977 -65.392 1.00 63.66 188 ALA A C 1
ATOM 1505 O O . ALA A 1 188 ? 50.112 -10.944 -65.395 1.00 63.66 188 ALA A O 1
ATOM 1506 N N . ARG A 1 189 ? 48.395 -9.828 -66.318 1.00 54.84 189 ARG A N 1
ATOM 1507 C CA . ARG A 1 189 ? 48.275 -10.649 -67.525 1.00 54.84 189 ARG A CA 1
ATOM 1508 C C . ARG A 1 189 ? 48.967 -9.891 -68.672 1.00 54.84 189 ARG A C 1
ATOM 1510 O O . ARG A 1 189 ? 48.296 -9.119 -69.352 1.00 54.84 189 ARG A O 1
ATOM 1517 N N . PRO A 1 190 ? 50.294 -10.028 -68.861 1.00 52.56 190 PRO A N 1
ATOM 1518 C CA . PRO A 1 190 ? 50.959 -9.425 -70.006 1.00 52.56 190 PRO A CA 1
ATOM 1519 C C . PRO A 1 190 ? 50.426 -10.066 -71.289 1.00 52.56 190 PRO A C 1
ATOM 1521 O O . PRO A 1 190 ? 50.072 -11.248 -71.292 1.00 52.56 190 PRO A O 1
ATOM 1524 N N . ASP A 1 191 ? 50.388 -9.281 -72.365 1.00 52.84 191 ASP A N 1
ATOM 1525 C CA . ASP A 1 191 ? 50.158 -9.731 -73.736 1.00 52.84 191 ASP A CA 1
ATOM 1526 C C . ASP A 1 191 ? 51.040 -10.944 -74.069 1.00 52.84 191 ASP A C 1
ATOM 1528 O O . ASP A 1 191 ? 52.179 -10.828 -74.514 1.00 52.84 191 ASP A O 1
ATOM 1532 N N . ALA A 1 192 ? 50.499 -12.145 -73.882 1.00 50.28 192 ALA A N 1
ATOM 1533 C CA . ALA A 1 192 ? 51.085 -13.390 -74.363 1.00 50.28 192 ALA A CA 1
ATOM 1534 C C . ALA A 1 192 ? 50.610 -13.708 -75.795 1.00 50.28 192 ALA A C 1
ATOM 1536 O O . ALA A 1 192 ? 50.488 -14.876 -76.158 1.00 50.28 192 ALA A O 1
ATOM 1537 N N . LEU A 1 193 ? 50.304 -12.681 -76.602 1.00 51.78 193 LEU A N 1
ATOM 1538 C CA . LEU A 1 193 ? 49.802 -12.833 -77.975 1.00 51.78 193 LEU A CA 1
ATOM 1539 C C . LEU A 1 193 ? 50.533 -11.998 -79.043 1.00 51.78 193 LEU A C 1
ATOM 1541 O O . LEU A 1 193 ? 50.125 -12.028 -80.197 1.00 51.78 193 LEU A O 1
ATOM 1545 N N . THR A 1 194 ? 51.659 -11.347 -78.738 1.00 52.22 194 THR A N 1
ATOM 1546 C CA . THR A 1 194 ? 52.486 -10.645 -79.751 1.00 52.22 194 THR A CA 1
ATOM 1547 C C . THR A 1 194 ? 53.919 -11.169 -79.842 1.00 52.22 194 THR A C 1
ATOM 1549 O O . THR A 1 194 ? 54.873 -10.421 -80.044 1.00 52.22 194 THR A O 1
ATOM 1552 N N . ARG A 1 195 ? 54.101 -12.492 -79.743 1.00 51.22 195 ARG A N 1
ATOM 1553 C CA . ARG A 1 195 ? 55.370 -13.124 -80.137 1.00 51.22 195 ARG A CA 1
ATOM 1554 C C . ARG A 1 195 ? 55.173 -14.515 -80.742 1.00 51.22 195 ARG A C 1
ATOM 1556 O O . ARG A 1 195 ? 55.645 -15.510 -80.203 1.00 51.22 195 ARG A O 1
ATOM 1563 N N . ARG A 1 196 ? 54.483 -14.591 -81.882 1.00 49.19 196 ARG A N 1
ATOM 1564 C CA . ARG A 1 196 ? 54.673 -15.673 -82.859 1.00 49.19 196 ARG A CA 1
ATOM 1565 C C . ARG A 1 196 ? 54.287 -15.185 -84.257 1.00 49.19 196 ARG A C 1
ATOM 1567 O O . ARG A 1 196 ? 53.131 -14.856 -84.477 1.00 49.19 196 ARG A O 1
ATOM 1574 N N . GLN A 1 197 ? 55.268 -15.276 -85.157 1.00 46.22 197 GLN A N 1
ATOM 1575 C CA . GLN A 1 197 ? 55.231 -15.115 -86.618 1.00 46.22 197 GLN A CA 1
ATOM 1576 C C . GLN A 1 197 ? 55.474 -13.699 -87.160 1.00 46.22 197 GLN A C 1
ATOM 1578 O O . GLN A 1 197 ? 54.729 -12.768 -86.870 1.00 46.22 197 GLN A O 1
ATOM 1583 N N . GLY A 1 198 ? 56.537 -13.598 -87.964 1.00 44.28 198 GLY A N 1
ATOM 1584 C CA . GLY A 1 198 ? 57.016 -12.415 -88.672 1.00 44.28 198 GLY A CA 1
ATOM 1585 C C . GLY A 1 198 ? 58.530 -12.391 -88.695 1.00 44.28 198 GLY A C 1
ATOM 1586 O O . GLY A 1 198 ? 59.076 -11.432 -88.116 1.00 44.28 198 GLY A O 1
#